Protein AF-A0A7W4AZQ6-F1 (afdb_monomer)

Foldseek 3Di:
DDDDPPFPPVVCPDPPDQQDKGQDDPVNCVVLVQDADPPQDSRQEIERNQAVVVLSVFDPVLNVQVNVVVSVCSVVVPPDAPDPPPPDPQWHKHDRCPPHNDDFWIFIWGQDPVRHIYRRHIDGRPVQFDDDPDLLSHAFFKWKKFFDADDQADDDDDDPVSVVNLLNRIDDTHTDRDWPFPAEFEDDEDDDPSRQGSVRVRVCCVVCVVDPGGMYMYRDHGDNDPPVVVVVVVVVVVPDDDPPDD

Solvent-accessible surface area (backbone atoms only — not comparable to full-atom values): 14607 Å² total; per-residue (Å²): 135,88,85,74,86,82,44,77,50,84,80,58,84,67,62,95,42,61,74,37,73,40,44,52,47,76,66,62,30,48,78,57,73,44,82,72,61,95,84,55,62,47,86,38,40,32,29,9,44,48,22,48,54,47,51,56,69,43,32,74,68,59,32,45,46,53,48,53,47,51,49,48,39,64,76,42,74,82,57,79,51,77,52,96,72,64,91,46,96,79,54,45,43,40,60,44,57,69,95,43,83,71,51,52,45,34,42,33,33,37,76,46,98,86,69,33,36,35,35,57,36,61,44,72,46,68,92,62,55,55,87,55,99,44,65,85,71,38,50,72,47,41,23,42,31,37,54,67,44,96,70,70,75,73,87,72,97,67,56,73,69,58,48,47,48,44,41,58,23,44,40,80,68,40,66,39,72,66,85,88,45,96,42,70,40,72,47,62,79,80,45,54,67,75,55,38,49,25,51,44,54,44,50,47,47,58,76,40,66,90,56,86,76,56,41,32,26,36,38,42,42,50,57,78,54,72,73,52,59,51,48,53,56,54,51,56,66,70,62,82,84,77,85,92,83,130

Radius of gyration: 21.93 Å; Cα contacts (8 Å, |Δi|>4): 374; chains: 1; bounding box: 48×43×68 Å

Structure (mmCIF, N/CA/C/O backbone):
data_AF-A0A7W4AZQ6-F1
#
_entry.id   AF-A0A7W4AZQ6-F1
#
loop_
_atom_site.group_PDB
_atom_site.id
_atom_site.type_symbol
_atom_site.label_atom_id
_atom_site.label_alt_id
_atom_site.label_comp_id
_atom_site.label_asym_id
_atom_site.label_entity_id
_atom_site.label_seq_id
_atom_site.pdbx_PDB_ins_code
_atom_site.Cartn_x
_atom_site.Cartn_y
_atom_site.Cartn_z
_atom_site.occupancy
_atom_site.B_iso_or_equiv
_atom_site.auth_seq_id
_atom_site.auth_comp_id
_atom_site.auth_asym_id
_atom_site.auth_atom_id
_atom_site.pdbx_PDB_model_num
ATOM 1 N N . MET A 1 1 ? 17.938 11.671 -33.208 1.00 29.59 1 MET A N 1
ATOM 2 C CA . MET A 1 1 ? 17.041 10.526 -33.465 1.00 29.59 1 MET A CA 1
ATOM 3 C C . MET A 1 1 ? 15.677 10.874 -32.910 1.00 29.59 1 MET A C 1
ATOM 5 O O . MET A 1 1 ? 15.566 11.142 -31.723 1.00 29.59 1 MET A O 1
ATOM 9 N N . THR A 1 2 ? 14.684 10.985 -33.783 1.00 26.45 2 THR A N 1
ATOM 10 C CA . THR A 1 2 ? 13.290 11.286 -33.452 1.00 26.45 2 THR A CA 1
ATOM 11 C C . THR A 1 2 ? 12.570 9.972 -33.173 1.00 26.45 2 THR A C 1
ATOM 13 O O . THR A 1 2 ? 12.366 9.157 -34.068 1.00 26.45 2 THR A O 1
ATOM 16 N N . TRP A 1 3 ? 12.241 9.746 -31.907 1.00 37.91 3 TRP A N 1
ATOM 17 C CA . TRP A 1 3 ? 11.594 8.531 -31.428 1.00 37.91 3 TRP A CA 1
ATOM 18 C C . TRP A 1 3 ? 10.088 8.604 -31.710 1.00 37.91 3 TRP A C 1
ATOM 20 O O . TRP A 1 3 ? 9.393 9.476 -31.188 1.00 37.91 3 TRP A O 1
ATOM 30 N N . LYS A 1 4 ? 9.580 7.708 -32.564 1.00 30.61 4 LYS A N 1
ATOM 31 C CA . LYS A 1 4 ? 8.142 7.517 -32.799 1.00 30.61 4 LYS A CA 1
ATOM 32 C C . LYS A 1 4 ? 7.650 6.400 -31.883 1.00 30.61 4 LYS A C 1
ATOM 34 O O . LYS A 1 4 ? 8.073 5.255 -32.033 1.00 30.61 4 LYS A O 1
ATOM 39 N N . ASN A 1 5 ? 6.757 6.737 -30.952 1.00 39.19 5 ASN A N 1
ATOM 40 C CA . ASN A 1 5 ? 6.038 5.748 -30.156 1.00 39.19 5 ASN A CA 1
ATOM 41 C C . ASN A 1 5 ? 5.156 4.930 -31.111 1.00 39.19 5 ASN A C 1
ATOM 43 O O . ASN A 1 5 ? 4.165 5.432 -31.635 1.00 39.19 5 ASN A O 1
ATOM 47 N N . SER A 1 6 ? 5.578 3.704 -31.406 1.00 37.19 6 SER A N 1
ATOM 48 C CA . SER A 1 6 ? 4.842 2.782 -32.280 1.00 37.19 6 SER A CA 1
ATOM 49 C C . SER A 1 6 ? 3.940 1.841 -31.467 1.00 37.19 6 SER A C 1
ATOM 51 O O . SER A 1 6 ? 3.381 0.902 -32.023 1.00 37.19 6 SER A O 1
ATOM 53 N N . GLY A 1 7 ? 3.832 2.058 -30.149 1.00 40.94 7 GLY A N 1
ATOM 54 C CA . GLY A 1 7 ? 3.405 1.041 -29.190 1.00 40.94 7 GLY A CA 1
ATOM 55 C C . GLY A 1 7 ? 2.049 1.245 -28.524 1.00 40.94 7 GLY A C 1
ATOM 56 O O . GLY A 1 7 ? 1.611 0.336 -27.830 1.00 40.94 7 GLY A O 1
ATOM 57 N N . ALA A 1 8 ? 1.336 2.349 -28.754 1.00 43.72 8 ALA A N 1
ATOM 58 C CA . ALA A 1 8 ? -0.068 2.449 -28.346 1.00 43.72 8 ALA A CA 1
ATOM 59 C C . ALA A 1 8 ? -0.964 1.761 -29.386 1.00 43.72 8 ALA A C 1
ATOM 61 O O . ALA A 1 8 ? -1.824 2.367 -30.028 1.00 43.72 8 ALA A O 1
ATOM 62 N N . ASN A 1 9 ? -0.705 0.479 -29.634 1.00 42.88 9 ASN A N 1
ATOM 63 C CA . ASN A 1 9 ? -1.583 -0.314 -30.468 1.00 42.88 9 ASN A CA 1
ATOM 64 C C . ASN A 1 9 ? -2.848 -0.548 -29.634 1.00 42.88 9 ASN A C 1
ATOM 66 O O . ASN A 1 9 ? -2.849 -1.384 -28.738 1.00 42.88 9 ASN A O 1
ATOM 70 N N . LYS A 1 10 ? -3.920 0.208 -29.896 1.00 42.97 10 LYS A N 1
ATOM 71 C CA . LYS A 1 10 ? -5.205 0.101 -29.171 1.00 42.97 10 LYS A CA 1
ATOM 72 C C . LYS A 1 10 ? -5.790 -1.325 -29.183 1.00 42.97 10 LYS A C 1
ATOM 74 O O . LYS A 1 10 ? -6.620 -1.661 -28.348 1.00 42.97 10 LYS A O 1
ATOM 79 N N . ASN A 1 11 ? -5.303 -2.178 -30.088 1.00 40.12 11 ASN A N 1
ATOM 80 C CA . ASN A 1 11 ? -5.646 -3.597 -30.199 1.00 40.12 11 ASN A CA 1
ATOM 81 C C . ASN A 1 11 ? -4.761 -4.542 -29.349 1.00 40.12 11 ASN A C 1
ATOM 83 O O . ASN A 1 11 ? -5.031 -5.738 -29.314 1.00 40.12 11 ASN A O 1
ATOM 87 N N . ALA A 1 12 ? -3.721 -4.050 -28.663 1.00 45.41 12 ALA A N 1
ATOM 88 C CA . ALA A 1 12 ? -2.824 -4.846 -27.809 1.00 45.41 12 ALA A CA 1
ATOM 89 C C . ALA A 1 12 ? -3.365 -5.095 -26.387 1.00 45.41 12 ALA A C 1
ATOM 91 O O . ALA A 1 12 ? -2.688 -5.710 -25.568 1.00 45.41 12 ALA A O 1
ATOM 92 N N . LEU A 1 13 ? -4.598 -4.668 -26.093 1.00 51.84 13 LEU A N 1
ATOM 93 C CA . LEU A 1 13 ? -5.261 -4.925 -24.808 1.00 51.84 13 LEU A CA 1
ATOM 94 C C . LEU A 1 13 ? -5.724 -6.385 -24.635 1.00 51.84 13 LEU A C 1
ATOM 96 O O . LEU A 1 13 ? -6.249 -6.735 -23.582 1.00 51.84 13 LEU A O 1
ATOM 100 N N . GLN A 1 14 ? -5.498 -7.251 -25.631 1.00 55.72 14 GLN A N 1
ATOM 101 C CA . GLN A 1 14 ? -5.536 -8.704 -25.462 1.00 55.72 14 GLN A CA 1
ATOM 102 C C . GLN A 1 14 ? -4.115 -9.273 -25.584 1.00 55.72 14 GLN A C 1
ATOM 104 O O . GLN A 1 14 ? -3.662 -9.589 -26.687 1.00 55.72 14 GLN A O 1
ATOM 109 N N . PRO A 1 15 ? -3.368 -9.369 -24.475 1.00 63.69 15 PRO A N 1
ATOM 110 C CA . PRO A 1 15 ? -2.011 -9.891 -24.494 1.00 63.69 15 PRO A CA 1
ATOM 111 C C . PRO A 1 15 ? -2.021 -11.378 -24.863 1.00 63.69 15 PRO A C 1
ATOM 113 O O . PRO A 1 15 ? -2.789 -12.170 -24.321 1.00 63.69 15 PRO A O 1
ATOM 116 N N . SER A 1 16 ? -1.108 -11.781 -25.746 1.00 67.81 16 SER A N 1
ATOM 117 C CA . SER A 1 16 ? -0.909 -13.198 -26.094 1.00 67.81 16 SER A CA 1
ATOM 118 C C . SER A 1 16 ? -0.351 -14.033 -24.928 1.00 67.81 16 SER A C 1
ATOM 120 O O . SER A 1 16 ? -0.498 -15.253 -24.908 1.00 67.81 16 SER A O 1
ATOM 122 N N . SER A 1 17 ? 0.300 -13.381 -23.953 1.00 83.44 17 SER A N 1
ATOM 123 C CA . SER A 1 17 ? 0.821 -13.989 -22.722 1.00 83.44 17 SER A CA 1
ATOM 124 C C . SER A 1 17 ? 1.064 -12.937 -21.623 1.00 83.44 17 SER A C 1
ATOM 126 O O . SER A 1 17 ? 1.270 -11.765 -21.960 1.00 83.44 17 SER A O 1
ATOM 128 N N . PRO A 1 18 ? 1.160 -13.334 -20.338 1.00 80.25 18 PRO A N 1
ATOM 129 C CA . PRO A 1 18 ? 1.483 -12.435 -19.218 1.00 80.25 18 PRO A CA 1
ATOM 130 C C . PRO A 1 18 ? 2.807 -11.667 -19.366 1.00 80.25 18 PRO A C 1
ATOM 132 O O . PRO A 1 18 ? 2.984 -10.608 -18.768 1.00 80.25 18 PRO A O 1
ATOM 135 N N . HIS A 1 19 ? 3.731 -12.178 -20.183 1.00 85.94 19 HIS A N 1
ATOM 136 C CA . HIS A 1 19 ? 5.047 -11.582 -20.421 1.00 85.94 19 HIS A CA 1
ATOM 137 C C . HIS A 1 19 ? 5.105 -10.725 -21.692 1.00 85.94 19 HIS A C 1
ATOM 139 O O . HIS A 1 19 ? 6.175 -10.236 -22.050 1.00 85.94 19 HIS A O 1
ATOM 145 N N . SER A 1 20 ? 3.975 -10.554 -22.388 1.00 87.88 20 SER A N 1
ATOM 146 C CA . SER A 1 20 ? 3.893 -9.672 -23.555 1.00 87.88 20 SER A CA 1
ATOM 147 C C . SER A 1 20 ? 4.191 -8.240 -23.121 1.00 87.88 20 SER A C 1
ATOM 149 O O . SER A 1 20 ? 3.602 -7.762 -22.151 1.00 87.88 20 SER A O 1
ATOM 151 N N . LEU A 1 21 ? 5.111 -7.582 -23.823 1.00 87.50 21 LEU A N 1
ATOM 152 C CA . LEU A 1 21 ? 5.478 -6.197 -23.553 1.00 87.50 21 LEU A CA 1
ATOM 153 C C . LEU A 1 21 ? 4.474 -5.248 -24.203 1.00 87.50 21 LEU A C 1
ATOM 155 O O . LEU A 1 21 ? 4.026 -5.472 -25.328 1.00 87.50 21 LEU A O 1
ATOM 159 N N . MET A 1 22 ? 4.153 -4.179 -23.490 1.00 86.38 22 MET A N 1
ATOM 160 C CA . MET A 1 22 ? 3.329 -3.080 -23.960 1.00 86.38 22 MET A CA 1
ATOM 161 C C . MET A 1 22 ? 3.978 -1.750 -23.584 1.00 86.38 22 MET A C 1
ATOM 163 O O . MET A 1 22 ? 4.425 -1.547 -22.452 1.00 86.38 22 MET A O 1
ATOM 167 N N . GLY A 1 23 ? 4.014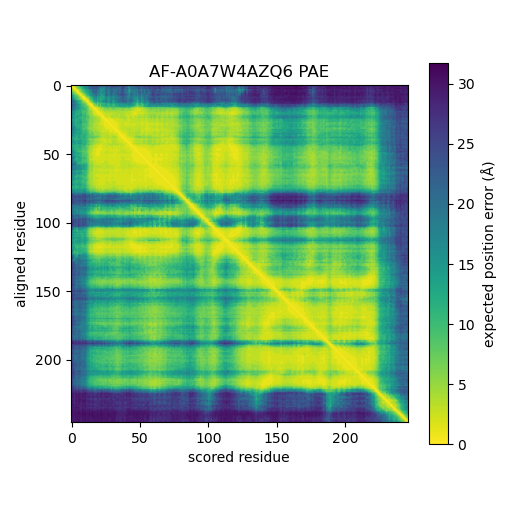 -0.830 -24.543 1.00 83.94 23 GLY A N 1
ATOM 168 C CA . GLY A 1 23 ? 4.278 0.572 -24.252 1.00 83.94 23 GLY A CA 1
ATOM 169 C C . GLY A 1 23 ? 3.049 1.208 -23.608 1.00 83.94 23 GLY A C 1
ATOM 170 O O . GLY A 1 23 ? 1.918 0.791 -23.859 1.00 83.94 23 GLY A O 1
ATOM 171 N N . LEU A 1 24 ? 3.271 2.238 -22.797 1.00 82.81 24 LEU A N 1
ATOM 172 C CA . LEU A 1 24 ? 2.200 3.108 -22.324 1.00 82.81 24 LEU A CA 1
ATOM 173 C C . LEU A 1 24 ? 2.297 4.459 -23.020 1.00 82.81 24 LEU A C 1
ATOM 175 O O . LEU A 1 24 ? 3.385 4.947 -23.324 1.00 82.81 24 LEU A O 1
ATOM 179 N N . ASP A 1 25 ? 1.149 5.079 -23.244 1.00 85.31 25 ASP A N 1
ATOM 180 C CA . ASP A 1 25 ? 1.054 6.514 -23.465 1.00 85.31 25 ASP A CA 1
ATOM 181 C C . ASP A 1 25 ? 0.194 7.146 -22.365 1.00 85.31 25 ASP A C 1
ATOM 183 O O . ASP A 1 25 ? -0.417 6.454 -21.547 1.00 85.31 25 ASP A O 1
ATOM 187 N N . HIS A 1 26 ? 0.182 8.476 -22.325 1.00 83.44 26 HIS A N 1
ATOM 188 C CA . HIS A 1 26 ? -0.540 9.228 -21.304 1.00 83.44 26 HIS A CA 1
ATOM 189 C C . HIS A 1 26 ? -2.045 8.913 -21.295 1.00 83.44 26 HIS A C 1
ATOM 191 O O . HIS A 1 26 ? -2.646 8.803 -20.230 1.00 83.44 26 HIS A O 1
ATOM 197 N N . GLN A 1 27 ? -2.661 8.748 -22.469 1.00 85.06 27 GLN A N 1
ATOM 198 C CA . GLN A 1 27 ? -4.094 8.479 -22.567 1.00 85.06 27 GLN A CA 1
ATOM 199 C C . GLN A 1 27 ? -4.431 7.076 -22.046 1.00 85.06 27 GLN A C 1
ATOM 201 O O . GLN A 1 27 ? -5.311 6.932 -21.204 1.00 85.06 27 GLN A O 1
ATOM 206 N N . THR A 1 28 ? -3.684 6.067 -22.486 1.00 84.12 28 THR A N 1
ATOM 207 C CA . THR A 1 28 ? -3.831 4.669 -22.067 1.00 84.12 28 THR A CA 1
ATOM 208 C C . THR A 1 28 ? -3.599 4.529 -20.564 1.00 84.12 28 THR A C 1
ATOM 210 O O . THR A 1 28 ? -4.340 3.830 -19.882 1.00 84.12 28 THR A O 1
ATOM 213 N N . ALA A 1 29 ? -2.600 5.225 -20.014 1.00 86.25 29 ALA A N 1
ATOM 214 C CA . ALA A 1 29 ? -2.355 5.237 -18.577 1.00 86.25 29 ALA A CA 1
ATOM 215 C C . ALA A 1 29 ? -3.567 5.776 -17.798 1.00 86.25 29 ALA A C 1
ATOM 217 O O . ALA A 1 29 ? -4.027 5.124 -16.860 1.00 86.25 29 ALA A O 1
ATOM 218 N N . LEU A 1 30 ? -4.133 6.910 -18.225 1.00 86.44 30 LEU A N 1
ATOM 219 C CA . LEU A 1 30 ? -5.313 7.501 -17.590 1.00 86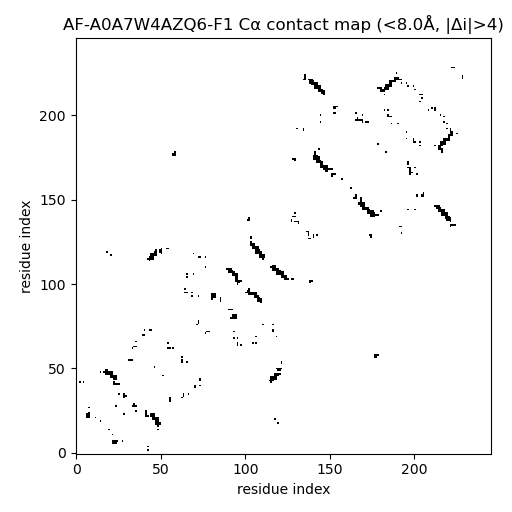.44 30 LEU A CA 1
ATOM 220 C C . LEU A 1 30 ? -6.564 6.622 -17.703 1.00 86.44 30 LEU A C 1
ATOM 222 O O . LEU A 1 30 ? -7.282 6.475 -16.715 1.00 86.44 30 LEU A O 1
ATOM 226 N N . GLU A 1 31 ? -6.814 6.020 -18.869 1.00 87.31 31 GLU A N 1
ATOM 227 C CA . GLU A 1 31 ? -7.934 5.086 -19.092 1.00 87.31 31 GLU A CA 1
ATOM 228 C C . GLU A 1 31 ? -7.886 3.891 -18.127 1.00 87.31 31 GLU A C 1
ATOM 230 O O . GLU A 1 31 ? -8.916 3.341 -17.744 1.00 87.31 31 GLU A O 1
ATOM 235 N N . HIS A 1 32 ? -6.684 3.540 -17.681 1.00 85.12 32 HIS A N 1
ATOM 236 C CA . HIS A 1 32 ? -6.414 2.463 -16.744 1.00 85.12 32 HIS A CA 1
ATOM 237 C C . HIS A 1 32 ? -6.178 2.926 -15.299 1.00 85.12 32 HIS A C 1
ATOM 239 O O . HIS A 1 32 ? -5.693 2.153 -14.473 1.00 85.12 32 HIS A O 1
ATOM 245 N N . GLY A 1 33 ? -6.517 4.178 -14.980 1.00 85.75 33 GLY A N 1
ATOM 246 C CA . GLY A 1 33 ? -6.411 4.718 -13.625 1.00 85.75 33 GLY A CA 1
ATOM 247 C C . GLY A 1 33 ? -4.973 4.901 -13.131 1.00 85.75 33 GLY A C 1
ATOM 248 O O . GLY A 1 33 ? -4.764 5.031 -11.927 1.00 85.75 33 GLY A O 1
ATOM 249 N N . LEU A 1 34 ? -3.982 4.914 -14.028 1.00 87.88 34 LEU A N 1
ATOM 250 C CA . LEU A 1 34 ? -2.586 5.168 -13.685 1.00 87.88 34 LEU A CA 1
ATOM 251 C C . LEU A 1 34 ? -2.290 6.668 -13.739 1.00 87.88 34 LEU A C 1
ATOM 253 O O . LEU A 1 34 ? -2.333 7.290 -14.804 1.00 87.88 34 LEU A O 1
ATOM 257 N N . ARG A 1 35 ? -1.930 7.257 -12.596 1.00 85.06 35 ARG A N 1
ATOM 258 C CA . ARG A 1 35 ? -1.517 8.669 -12.516 1.00 85.06 35 ARG A CA 1
ATOM 259 C C . ARG A 1 35 ? -0.003 8.794 -12.649 1.00 85.06 35 ARG A C 1
ATOM 261 O O . ARG A 1 35 ? 0.721 8.853 -11.657 1.00 85.06 35 ARG A O 1
ATOM 268 N N . LEU A 1 36 ? 0.474 8.818 -13.891 1.00 86.19 36 LEU A N 1
ATOM 269 C CA . LEU A 1 36 ? 1.896 8.981 -14.190 1.00 86.19 36 LEU A CA 1
ATOM 270 C C . LEU A 1 36 ? 2.331 10.460 -14.073 1.00 86.19 36 LEU A C 1
ATOM 272 O O . LEU A 1 36 ? 1.567 11.349 -14.454 1.00 86.19 36 LEU A O 1
ATOM 276 N N . PRO A 1 37 ? 3.553 10.741 -13.581 1.00 85.31 37 PRO A N 1
ATOM 277 C CA . PRO A 1 37 ? 4.149 12.073 -13.587 1.00 85.31 37 PRO A CA 1
ATOM 278 C C . PRO A 1 37 ? 4.170 12.702 -14.982 1.00 85.31 37 PRO A C 1
ATOM 280 O O . PRO A 1 37 ? 4.295 12.011 -15.995 1.00 85.31 37 PRO A O 1
ATOM 283 N N . VAL A 1 38 ? 4.100 14.033 -15.033 1.00 84.50 38 VAL A N 1
ATOM 284 C CA . VAL A 1 38 ? 4.115 14.799 -16.294 1.00 84.50 38 VAL A CA 1
ATOM 285 C C . VAL A 1 38 ? 5.388 14.530 -17.102 1.00 84.50 38 VAL A C 1
ATOM 287 O O . VAL A 1 38 ? 5.356 14.491 -18.329 1.00 84.50 38 VAL A O 1
ATOM 290 N N . ASP A 1 39 ? 6.503 14.312 -16.414 1.00 85.38 39 ASP A N 1
ATOM 291 C CA . ASP A 1 39 ? 7.822 14.038 -16.976 1.00 85.38 39 ASP A CA 1
ATOM 292 C C . ASP A 1 39 ? 8.134 12.534 -17.098 1.00 85.38 39 ASP A C 1
ATOM 294 O O . ASP A 1 39 ? 9.284 12.148 -17.324 1.00 85.38 39 ASP A O 1
ATOM 298 N N . PHE A 1 40 ? 7.124 11.665 -16.975 1.00 87.94 40 PHE A N 1
ATOM 299 C CA . PHE A 1 40 ? 7.307 10.229 -17.151 1.00 87.94 40 PHE A CA 1
ATOM 300 C C . PHE A 1 40 ? 7.793 9.906 -18.572 1.00 87.94 40 PHE A C 1
ATOM 302 O O . PHE A 1 40 ? 7.209 10.324 -19.575 1.00 87.94 40 PHE A O 1
ATOM 309 N N . ASN A 1 41 ? 8.870 9.125 -18.681 1.00 87.00 41 ASN A N 1
ATOM 310 C CA . ASN A 1 41 ? 9.482 8.815 -19.970 1.00 87.00 41 ASN A CA 1
ATOM 311 C C . ASN A 1 41 ? 8.823 7.599 -20.644 1.00 87.00 41 ASN A C 1
ATOM 313 O O . ASN A 1 41 ? 9.372 6.495 -20.655 1.00 87.00 41 ASN A O 1
ATOM 317 N N . TYR A 1 42 ? 7.665 7.832 -21.264 1.00 84.94 42 TYR A N 1
ATOM 318 C CA . TYR A 1 42 ? 6.879 6.828 -21.999 1.00 84.94 42 TYR A CA 1
ATOM 319 C C . TYR A 1 42 ? 7.643 6.103 -23.116 1.00 84.94 42 TYR A C 1
ATOM 321 O O . TYR A 1 42 ? 7.275 5.003 -23.507 1.00 84.94 42 TYR A O 1
ATOM 329 N N . GLN A 1 43 ? 8.700 6.710 -23.660 1.00 84.69 43 GLN A N 1
ATOM 330 C CA . GLN A 1 43 ? 9.480 6.114 -24.750 1.00 84.69 43 GLN A CA 1
ATOM 331 C C . GLN A 1 43 ? 10.539 5.130 -24.246 1.00 84.69 43 GLN A C 1
ATOM 333 O O . GLN A 1 43 ? 11.030 4.297 -25.009 1.00 84.69 43 GLN A O 1
ATOM 338 N N . LYS A 1 44 ? 10.913 5.247 -22.968 1.00 88.56 44 LYS A N 1
ATOM 339 C CA . LYS A 1 44 ? 12.000 4.479 -22.362 1.00 88.56 44 LYS A CA 1
ATOM 340 C C . LYS A 1 44 ? 11.510 3.287 -21.549 1.00 88.56 44 LYS A C 1
ATOM 342 O O . LYS A 1 44 ? 12.326 2.425 -21.242 1.00 88.56 44 LYS A O 1
ATOM 347 N N . VAL A 1 45 ? 10.224 3.234 -21.206 1.00 90.88 45 VAL A N 1
ATOM 348 C CA . VAL A 1 45 ? 9.657 2.197 -20.339 1.00 90.88 45 VAL A CA 1
ATOM 349 C C . VAL A 1 45 ? 8.585 1.406 -21.077 1.00 90.88 45 VAL A C 1
ATOM 351 O O . VAL A 1 45 ? 7.616 1.975 -21.573 1.00 90.88 45 VAL A O 1
ATOM 354 N N . GLU A 1 46 ? 8.740 0.087 -21.080 1.00 92.00 46 GLU A N 1
ATOM 355 C CA . GLU A 1 46 ? 7.713 -0.867 -21.496 1.00 92.00 46 GLU A CA 1
ATOM 356 C C . GLU A 1 46 ? 7.372 -1.788 -20.326 1.00 92.00 46 GLU A C 1
ATOM 358 O O . GLU A 1 46 ? 8.222 -2.103 -19.490 1.00 92.00 46 GLU A O 1
ATOM 363 N N . PHE A 1 47 ? 6.123 -2.231 -20.266 1.00 92.06 47 PHE A N 1
ATOM 364 C CA . PHE A 1 47 ? 5.613 -3.081 -19.200 1.00 92.06 47 PHE A CA 1
ATOM 365 C C . PHE A 1 47 ? 5.281 -4.456 -19.754 1.00 92.06 47 PHE A C 1
ATOM 367 O O . PHE A 1 47 ? 4.590 -4.567 -20.761 1.00 92.06 47 PHE A O 1
ATOM 374 N N . ALA A 1 48 ? 5.713 -5.515 -19.077 1.00 92.12 48 ALA A N 1
ATOM 375 C CA . ALA A 1 48 ? 5.059 -6.803 -19.236 1.00 92.12 48 ALA A CA 1
ATOM 376 C C . ALA A 1 48 ? 3.607 -6.684 -18.754 1.00 92.12 48 ALA A C 1
ATOM 378 O O . ALA A 1 48 ? 3.336 -6.012 -17.756 1.00 92.12 48 ALA A O 1
ATOM 379 N N . TYR A 1 49 ? 2.680 -7.364 -19.426 1.00 89.25 49 TYR A N 1
ATOM 380 C CA . TYR A 1 49 ? 1.261 -7.288 -19.083 1.00 89.25 49 TYR A CA 1
ATOM 381 C C . TYR A 1 49 ? 0.980 -7.607 -17.607 1.00 89.25 49 TYR A C 1
ATOM 383 O O . TYR A 1 49 ? 0.218 -6.897 -16.958 1.00 89.25 49 TYR A O 1
ATOM 391 N N . GLN A 1 50 ? 1.641 -8.617 -17.036 1.00 89.81 50 GLN A N 1
ATOM 392 C CA . GLN A 1 50 ? 1.498 -8.944 -15.613 1.00 89.81 50 GLN A CA 1
ATOM 393 C C . GLN A 1 50 ? 1.917 -7.794 -14.682 1.00 89.81 50 GLN A C 1
ATOM 395 O O . GLN A 1 50 ? 1.233 -7.516 -13.700 1.00 89.81 50 GLN A O 1
ATOM 400 N N . ALA A 1 51 ? 3.002 -7.087 -15.013 1.00 91.69 51 ALA A N 1
ATOM 401 C CA . ALA A 1 51 ? 3.478 -5.950 -14.235 1.00 91.69 51 ALA A CA 1
ATOM 402 C C . ALA A 1 51 ? 2.485 -4.788 -14.329 1.00 91.69 51 ALA A C 1
ATOM 404 O O . ALA A 1 51 ? 2.199 -4.127 -13.335 1.00 91.69 51 ALA A O 1
ATOM 405 N N . PHE A 1 52 ? 1.920 -4.570 -15.517 1.00 91.62 52 PHE A N 1
ATOM 406 C CA . PHE A 1 52 ? 0.882 -3.571 -15.735 1.00 91.62 52 PHE A CA 1
ATOM 407 C C . PHE A 1 52 ? -0.391 -3.869 -14.929 1.00 91.62 52 PHE A C 1
ATOM 409 O O . PHE A 1 52 ? -0.872 -2.993 -14.215 1.00 91.62 52 PHE A O 1
ATOM 416 N N . VAL A 1 53 ? -0.893 -5.108 -14.970 1.00 89.38 53 VAL A N 1
ATOM 417 C CA . VAL A 1 53 ? -2.062 -5.538 -14.180 1.00 89.38 53 VAL A CA 1
ATOM 418 C C . VAL A 1 53 ? -1.800 -5.401 -12.682 1.00 89.38 53 VAL A C 1
ATOM 420 O O . VAL A 1 53 ? -2.657 -4.909 -11.948 1.00 89.38 53 VAL A O 1
ATOM 423 N N . MET A 1 54 ? -0.608 -5.781 -12.217 1.00 88.81 54 MET A N 1
ATOM 424 C CA . MET A 1 54 ? -0.234 -5.591 -10.820 1.00 88.81 54 MET A CA 1
ATOM 425 C C . MET A 1 54 ? -0.265 -4.110 -10.438 1.00 88.81 54 MET A C 1
ATOM 427 O O . MET A 1 54 ? -0.898 -3.764 -9.446 1.00 88.81 54 MET A O 1
ATOM 431 N N . LEU A 1 55 ? 0.337 -3.228 -11.245 1.00 90.00 55 LEU A N 1
ATOM 432 C CA . LEU A 1 55 ? 0.343 -1.783 -11.000 1.00 90.00 55 LEU A CA 1
ATOM 433 C C . LEU A 1 55 ? -1.073 -1.186 -10.932 1.00 90.00 55 LEU A C 1
ATOM 435 O O . LEU A 1 55 ? -1.333 -0.326 -10.094 1.00 90.00 55 LEU A O 1
ATOM 439 N N . GLN A 1 56 ? -1.991 -1.658 -11.779 1.00 88.69 56 GLN A N 1
ATOM 440 C CA . GLN A 1 56 ? -3.403 -1.254 -11.755 1.00 88.69 56 GLN A CA 1
ATOM 441 C C . GLN A 1 56 ? -4.146 -1.722 -10.505 1.00 88.69 56 GLN A C 1
ATOM 443 O O . GLN A 1 56 ? -5.088 -1.067 -10.073 1.00 88.69 56 GLN A O 1
ATOM 448 N N . SER A 1 57 ? -3.756 -2.867 -9.943 1.00 85.69 57 SER A N 1
ATOM 449 C CA . SER A 1 57 ? -4.424 -3.436 -8.770 1.00 85.69 57 SER A CA 1
ATOM 450 C C . SER A 1 57 ? -4.099 -2.703 -7.462 1.00 85.69 57 SER A C 1
ATOM 452 O O . SER A 1 57 ? -4.801 -2.885 -6.463 1.00 85.69 57 SER A O 1
ATOM 454 N N . LEU A 1 58 ? -3.046 -1.879 -7.468 1.00 83.94 58 LEU A N 1
ATOM 455 C CA . LEU A 1 58 ? -2.588 -1.115 -6.311 1.00 83.94 58 LEU A CA 1
ATOM 456 C C . LEU A 1 58 ? -3.536 0.047 -5.993 1.00 83.94 58 LEU A C 1
ATOM 458 O O . LEU A 1 58 ? -4.153 0.628 -6.883 1.00 83.94 58 LEU A O 1
ATOM 462 N N . ASN A 1 59 ? -3.604 0.436 -4.718 1.00 79.81 59 ASN A N 1
ATOM 463 C CA . ASN A 1 59 ? -4.239 1.700 -4.340 1.00 79.81 59 ASN A CA 1
ATOM 464 C C . ASN A 1 59 ? -3.431 2.909 -4.853 1.00 79.81 59 ASN A C 1
ATOM 466 O O . ASN A 1 59 ? -2.245 2.790 -5.157 1.00 79.81 59 ASN A O 1
ATOM 470 N N . ASP A 1 60 ? -4.064 4.086 -4.889 1.00 81.75 60 ASP A N 1
ATOM 471 C CA . ASP A 1 60 ? -3.469 5.333 -5.392 1.00 81.75 60 ASP A CA 1
ATOM 472 C C . ASP A 1 60 ? -2.099 5.655 -4.777 1.00 81.75 60 ASP A C 1
ATOM 474 O O . ASP A 1 60 ? -1.186 6.076 -5.489 1.00 81.75 60 ASP A O 1
ATOM 478 N N . TYR A 1 61 ? -1.943 5.475 -3.461 1.00 78.88 61 TYR A N 1
ATOM 479 C CA . TYR A 1 61 ? -0.674 5.750 -2.788 1.00 78.88 61 TYR A CA 1
ATOM 480 C C . TYR A 1 61 ? 0.398 4.772 -3.258 1.00 78.88 61 TYR A C 1
ATOM 482 O O . TYR A 1 61 ? 1.485 5.191 -3.668 1.00 78.88 61 TYR A O 1
ATOM 490 N N . ASP A 1 62 ? 0.077 3.479 -3.247 1.00 80.94 62 ASP A N 1
ATOM 491 C CA . ASP A 1 62 ? 1.051 2.454 -3.565 1.00 80.94 62 ASP A CA 1
ATOM 492 C C . ASP A 1 62 ? 1.494 2.527 -5.026 1.00 80.94 62 ASP A C 1
ATOM 494 O O . ASP A 1 62 ? 2.686 2.429 -5.339 1.00 80.94 62 ASP A O 1
ATOM 498 N N . GLN A 1 63 ? 0.526 2.770 -5.908 1.00 87.06 63 GLN A N 1
ATOM 499 C CA . GLN A 1 63 ? 0.734 3.002 -7.326 1.00 87.06 63 GLN A CA 1
ATOM 500 C C . GLN A 1 63 ? 1.703 4.169 -7.551 1.00 87.06 63 GLN A C 1
ATOM 502 O O . GLN A 1 63 ? 2.665 4.032 -8.307 1.00 87.06 63 GLN A O 1
ATOM 507 N N . GLN A 1 64 ? 1.513 5.297 -6.857 1.00 85.38 64 GLN A N 1
ATOM 508 C CA . GLN A 1 64 ? 2.403 6.455 -6.969 1.00 85.38 64 GLN A CA 1
ATOM 509 C C . GLN A 1 64 ? 3.835 6.149 -6.524 1.00 85.38 64 GLN A C 1
ATOM 511 O O . GLN A 1 64 ? 4.775 6.600 -7.180 1.00 85.38 64 GLN A O 1
ATOM 516 N N . GLN A 1 65 ? 4.031 5.399 -5.435 1.00 83.19 65 GLN A N 1
ATOM 517 C CA . GLN A 1 65 ? 5.384 5.042 -4.989 1.00 83.19 65 GLN A CA 1
ATOM 518 C C . GLN A 1 65 ? 6.076 4.120 -5.996 1.00 83.19 65 GLN A C 1
ATOM 520 O O . GLN A 1 65 ? 7.216 4.372 -6.385 1.00 83.19 65 GLN A O 1
ATOM 525 N N . VAL A 1 66 ? 5.371 3.101 -6.494 1.00 87.56 66 VAL A N 1
ATOM 526 C CA . VAL A 1 66 ? 5.918 2.192 -7.510 1.00 87.56 66 VAL A CA 1
ATOM 527 C C . VAL A 1 66 ? 6.244 2.941 -8.810 1.00 87.56 66 VAL A C 1
ATOM 529 O O . VAL A 1 66 ? 7.299 2.712 -9.399 1.00 87.56 66 VAL A O 1
ATOM 532 N N . ILE A 1 67 ? 5.407 3.893 -9.234 1.00 90.25 67 ILE A N 1
ATOM 533 C CA . ILE A 1 67 ? 5.668 4.732 -10.415 1.00 90.25 67 ILE A CA 1
ATOM 534 C C . ILE A 1 67 ? 6.916 5.603 -10.233 1.00 90.25 67 ILE A C 1
ATOM 536 O O . ILE A 1 67 ? 7.723 5.689 -11.160 1.00 90.25 67 ILE A O 1
ATOM 540 N N . LYS A 1 68 ? 7.108 6.228 -9.064 1.00 86.81 68 LYS A N 1
ATOM 541 C CA . LYS A 1 68 ? 8.317 7.025 -8.776 1.00 86.81 68 LYS A CA 1
ATOM 542 C C . LYS A 1 68 ? 9.586 6.185 -8.904 1.00 86.81 68 LYS A C 1
ATOM 544 O O . LYS A 1 68 ? 10.577 6.640 -9.471 1.00 86.81 68 LYS A O 1
ATOM 549 N N . GLU A 1 69 ? 9.544 4.942 -8.440 1.00 87.50 69 GLU A N 1
ATOM 550 C CA . GLU A 1 69 ? 10.664 4.012 -8.584 1.00 87.50 69 GLU A CA 1
ATOM 551 C C . GLU A 1 69 ? 10.890 3.597 -10.038 1.00 87.50 69 GLU A C 1
ATOM 553 O O . GLU A 1 69 ? 12.028 3.581 -10.501 1.00 87.50 69 GLU A O 1
ATOM 558 N N . ILE A 1 70 ? 9.829 3.319 -10.800 1.00 90.50 70 ILE A N 1
ATOM 559 C CA . ILE A 1 70 ? 9.941 3.043 -12.241 1.00 90.50 70 ILE A CA 1
ATOM 560 C C . ILE A 1 70 ? 10.553 4.244 -12.971 1.00 90.50 70 ILE A C 1
ATOM 562 O O . ILE A 1 70 ? 11.422 4.070 -13.826 1.00 90.50 70 ILE A O 1
ATOM 566 N N . GLN A 1 71 ? 10.156 5.467 -12.613 1.00 89.75 71 GLN A N 1
ATOM 567 C CA . GLN A 1 71 ? 10.744 6.686 -13.160 1.00 89.75 71 GLN A CA 1
ATOM 568 C C . GLN A 1 71 ? 12.236 6.776 -12.819 1.00 89.75 71 GLN A C 1
ATOM 570 O O . GLN A 1 71 ? 13.048 7.002 -13.719 1.00 89.75 71 GLN A O 1
ATOM 575 N N . PHE A 1 72 ? 12.618 6.512 -11.568 1.00 87.31 72 PHE A N 1
ATOM 576 C CA . PHE A 1 72 ? 14.021 6.447 -11.159 1.00 87.31 72 PHE A CA 1
ATOM 577 C C . PHE A 1 72 ? 14.808 5.401 -11.963 1.00 87.31 72 PHE A C 1
ATOM 579 O O . PHE A 1 72 ? 15.869 5.717 -12.500 1.00 87.31 72 PHE A O 1
ATOM 586 N N . ILE A 1 73 ? 14.275 4.183 -12.118 1.00 87.94 73 ILE A N 1
ATOM 587 C CA . ILE A 1 73 ? 14.884 3.117 -12.931 1.00 87.94 73 ILE A CA 1
ATOM 588 C C . ILE A 1 73 ? 15.030 3.579 -14.385 1.00 87.94 73 ILE A C 1
ATOM 590 O O . ILE A 1 73 ? 16.066 3.352 -15.003 1.00 87.94 73 ILE A O 1
ATOM 594 N N . SER A 1 74 ? 14.030 4.267 -14.940 1.00 88.81 74 SER A N 1
ATOM 595 C 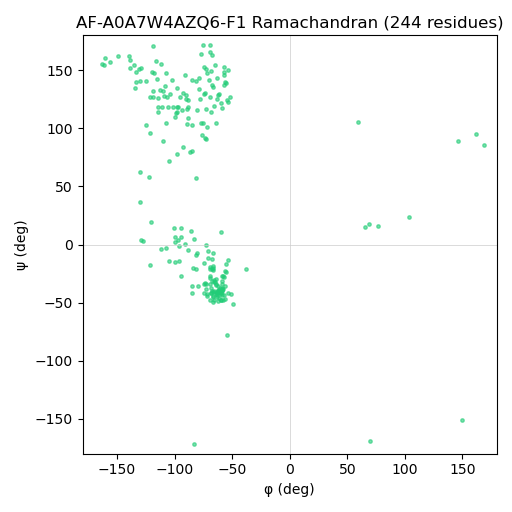CA . SER A 1 74 ? 14.096 4.775 -16.312 1.00 88.81 74 SER A CA 1
ATOM 596 C C . SER A 1 74 ? 15.232 5.790 -16.499 1.00 88.81 74 SER A C 1
ATOM 598 O O . SER A 1 74 ? 15.891 5.801 -17.540 1.00 88.81 74 SER A O 1
ATOM 600 N N . LEU A 1 75 ? 15.517 6.622 -15.495 1.00 87.81 75 LEU A N 1
ATOM 601 C CA . LEU A 1 75 ? 16.600 7.606 -15.535 1.00 87.81 75 LEU A CA 1
ATOM 602 C C . LEU A 1 75 ? 17.966 6.965 -15.249 1.00 87.81 75 LEU A C 1
ATOM 604 O O . LEU A 1 75 ? 18.956 7.317 -15.893 1.00 87.81 75 LEU A O 1
ATOM 608 N N . HIS A 1 76 ? 18.003 5.977 -14.353 1.00 86.50 76 HIS A N 1
ATOM 609 C CA . HIS A 1 76 ? 19.218 5.337 -13.850 1.00 86.50 76 HIS A CA 1
ATOM 610 C C . HIS A 1 76 ? 19.148 3.797 -13.931 1.00 86.50 76 HIS A C 1
ATOM 612 O O . HIS A 1 76 ? 19.249 3.118 -12.907 1.00 86.50 76 HIS A O 1
ATOM 618 N N . PRO A 1 77 ? 19.031 3.207 -15.135 1.00 82.12 77 PRO A N 1
ATOM 619 C CA . PRO A 1 77 ? 18.748 1.775 -15.294 1.00 82.12 77 PRO A CA 1
ATOM 620 C C . PRO A 1 77 ? 19.892 0.866 -14.830 1.00 82.12 77 PRO A C 1
ATOM 622 O O . PRO A 1 77 ? 19.677 -0.301 -14.534 1.00 82.12 77 PRO A O 1
ATOM 625 N N . THR A 1 78 ? 21.115 1.392 -14.749 1.00 77.50 78 THR A N 1
ATOM 626 C CA . THR A 1 78 ? 22.301 0.669 -14.269 1.00 77.50 78 THR A CA 1
ATOM 627 C C . THR A 1 78 ? 22.648 0.991 -12.815 1.00 77.50 78 THR A C 1
ATOM 629 O O . THR A 1 78 ? 23.710 0.576 -12.346 1.00 77.50 78 THR A O 1
ATOM 632 N N . ALA A 1 79 ? 21.813 1.760 -12.102 1.00 71.88 79 ALA A N 1
ATOM 633 C CA . ALA A 1 79 ? 22.020 1.999 -10.679 1.00 71.88 79 ALA A CA 1
ATOM 634 C C . ALA A 1 79 ? 22.087 0.655 -9.942 1.00 71.88 79 ALA A C 1
ATOM 636 O O . ALA A 1 79 ? 21.348 -0.280 -10.263 1.00 71.88 79 ALA A O 1
ATOM 637 N N . ALA A 1 80 ? 23.004 0.546 -8.978 1.00 57.44 80 ALA A N 1
ATOM 638 C CA . ALA A 1 80 ? 23.220 -0.697 -8.253 1.00 57.44 80 ALA A CA 1
ATOM 639 C C . ALA A 1 80 ? 21.891 -1.206 -7.671 1.00 57.44 80 ALA A C 1
ATOM 641 O O . ALA A 1 80 ? 21.221 -0.500 -6.917 1.00 57.44 80 ALA A O 1
ATOM 642 N N . SER A 1 81 ? 21.513 -2.435 -8.037 1.00 56.50 81 SER A N 1
ATOM 643 C CA . SER A 1 81 ? 20.376 -3.128 -7.435 1.00 56.50 81 SER A CA 1
ATOM 644 C C . SER A 1 81 ? 20.570 -3.148 -5.919 1.00 56.50 81 SER A C 1
ATOM 646 O O . SER A 1 81 ? 21.594 -3.618 -5.420 1.00 56.50 81 SER A O 1
ATOM 648 N N . SER A 1 82 ? 19.588 -2.640 -5.175 1.00 50.72 82 SER A N 1
ATOM 649 C CA . SER A 1 82 ? 19.611 -2.630 -3.709 1.00 50.72 82 SER A CA 1
ATOM 650 C C . SER A 1 82 ? 19.533 -4.038 -3.103 1.00 50.72 82 SER A C 1
ATOM 652 O O . SER A 1 82 ? 19.721 -4.208 -1.898 1.00 50.72 82 SER A O 1
ATOM 654 N N . VAL A 1 83 ? 19.312 -5.069 -3.926 1.00 52.12 83 VAL A N 1
ATOM 655 C CA . VAL A 1 83 ? 19.192 -6.454 -3.487 1.00 52.12 83 VAL A CA 1
ATOM 656 C C . VAL A 1 83 ? 20.443 -7.231 -3.901 1.00 52.12 83 VAL A C 1
ATOM 658 O O . VAL A 1 83 ? 20.589 -7.659 -5.042 1.00 52.12 83 VAL A O 1
ATOM 661 N N . LYS A 1 84 ? 21.330 -7.512 -2.938 1.00 49.28 84 LYS A N 1
ATOM 662 C CA . LYS A 1 84 ? 22.504 -8.403 -3.092 1.00 49.28 84 LYS A CA 1
ATOM 663 C C . LYS A 1 84 ? 22.158 -9.864 -3.481 1.00 49.28 84 LYS A C 1
ATOM 665 O O . LYS A 1 84 ? 23.023 -10.730 -3.391 1.00 49.28 84 LYS A O 1
ATOM 670 N N . GLN A 1 85 ? 20.913 -10.178 -3.853 1.00 46.75 85 GLN A N 1
ATOM 671 C CA . GLN A 1 85 ? 20.406 -11.552 -3.990 1.00 46.75 85 GLN A CA 1
ATOM 672 C C . GLN A 1 85 ? 20.244 -12.045 -5.434 1.00 46.75 85 GLN A C 1
ATOM 674 O O . GLN A 1 85 ? 20.130 -13.256 -5.625 1.00 46.75 85 GLN A O 1
ATOM 679 N N . SER A 1 86 ? 20.275 -11.187 -6.462 1.00 49.84 86 SER A N 1
ATOM 680 C CA . SER A 1 86 ? 20.239 -11.701 -7.838 1.00 49.84 86 SER A CA 1
ATOM 681 C C . SER A 1 86 ? 21.610 -12.259 -8.225 1.00 49.84 86 SER A C 1
ATOM 683 O O . SER A 1 86 ? 22.545 -11.519 -8.517 1.00 49.84 86 SER A O 1
ATOM 685 N N . ARG A 1 87 ? 21.734 -13.591 -8.250 1.00 56.38 87 ARG A N 1
ATOM 686 C CA . ARG A 1 87 ? 22.892 -14.298 -8.834 1.00 56.38 87 ARG A CA 1
ATOM 687 C C . ARG A 1 87 ? 22.932 -14.213 -10.366 1.00 56.38 87 ARG A C 1
ATOM 689 O O . ARG A 1 87 ? 23.883 -14.697 -10.971 1.00 56.38 87 ARG A O 1
ATOM 696 N N . ASN A 1 88 ? 21.902 -13.639 -10.992 1.00 64.06 88 ASN A N 1
ATOM 697 C CA . ASN A 1 88 ? 21.818 -13.473 -12.436 1.00 64.06 88 ASN A CA 1
ATOM 698 C C . ASN A 1 88 ? 22.225 -12.036 -12.819 1.00 64.06 88 ASN A C 1
ATOM 700 O O . ASN A 1 88 ? 21.476 -11.108 -12.506 1.00 64.06 88 ASN A O 1
ATOM 704 N N . PRO A 1 89 ? 23.353 -11.840 -13.529 1.00 62.34 89 PRO A N 1
ATOM 705 C CA . PRO A 1 89 ? 23.834 -10.510 -13.910 1.00 62.34 89 PRO A CA 1
ATOM 706 C C . PRO A 1 89 ? 22.929 -9.790 -14.924 1.00 62.34 89 PRO A C 1
ATOM 708 O O . PRO A 1 89 ? 23.087 -8.593 -15.124 1.00 62.34 89 PRO A O 1
ATOM 711 N N . PHE A 1 90 ? 21.979 -10.496 -15.549 1.00 65.69 90 PHE A N 1
ATOM 712 C CA . PHE A 1 90 ? 21.026 -9.946 -16.522 1.00 65.69 90 PHE A CA 1
ATOM 713 C C . PHE A 1 90 ? 19.645 -9.644 -15.928 1.00 65.69 90 PHE A C 1
ATOM 715 O O . PHE A 1 90 ? 18.726 -9.269 -16.658 1.00 65.69 90 PHE A O 1
ATOM 722 N N . ARG A 1 91 ? 19.464 -9.868 -14.622 1.00 68.62 91 ARG A N 1
ATOM 723 C CA . ARG A 1 91 ? 18.216 -9.583 -13.912 1.00 68.62 91 ARG A CA 1
ATOM 724 C C . ARG A 1 91 ? 18.463 -8.475 -12.906 1.00 68.62 91 ARG A C 1
ATOM 726 O O . ARG A 1 91 ? 19.240 -8.660 -11.967 1.00 68.62 91 ARG A O 1
ATOM 733 N N . HIS A 1 92 ? 17.770 -7.359 -13.089 1.00 77.38 92 HIS A N 1
ATOM 734 C CA . HIS A 1 92 ? 17.862 -6.223 -12.193 1.00 77.38 92 HIS A CA 1
ATOM 735 C C . HIS A 1 92 ? 16.620 -6.170 -11.315 1.00 77.38 92 HIS A C 1
ATOM 737 O O . HIS A 1 92 ? 15.496 -6.219 -11.802 1.00 77.38 92 HIS A O 1
ATOM 743 N N . MET A 1 93 ? 16.831 -6.059 -10.007 1.00 79.00 93 MET A N 1
ATOM 744 C CA . MET A 1 93 ? 15.744 -5.902 -9.047 1.00 79.00 93 MET A CA 1
ATOM 745 C C . MET A 1 93 ? 15.952 -4.612 -8.271 1.00 79.00 93 MET A C 1
ATOM 747 O O . MET A 1 93 ? 17.021 -4.384 -7.703 1.00 79.00 93 MET A O 1
ATOM 751 N N . ARG A 1 94 ? 14.942 -3.754 -8.228 1.00 78.38 94 ARG A N 1
ATOM 752 C CA . ARG A 1 94 ? 14.963 -2.543 -7.409 1.00 78.38 94 ARG A CA 1
ATOM 753 C C . ARG A 1 94 ? 13.960 -2.720 -6.282 1.00 78.38 94 ARG A C 1
ATOM 755 O O . ARG A 1 94 ? 12.772 -2.886 -6.536 1.00 78.38 94 ARG A O 1
ATOM 762 N N . ARG A 1 95 ? 14.442 -2.687 -5.040 1.00 75.00 95 ARG A N 1
ATOM 763 C CA . ARG A 1 95 ? 13.565 -2.486 -3.886 1.00 75.00 95 ARG A CA 1
ATOM 764 C C . ARG A 1 95 ? 13.239 -1.007 -3.792 1.00 75.00 95 ARG A C 1
ATOM 766 O O . ARG A 1 95 ? 14.172 -0.200 -3.877 1.00 75.00 95 ARG A O 1
ATOM 773 N N . SER A 1 96 ? 11.969 -0.689 -3.599 1.00 67.69 96 SER A N 1
ATOM 774 C CA . SER A 1 96 ? 11.568 0.681 -3.319 1.00 67.69 96 SER A CA 1
ATOM 775 C C . SER A 1 96 ? 12.079 1.140 -1.953 1.00 67.69 96 SER A C 1
ATOM 777 O O . SER A 1 96 ? 12.061 0.372 -0.987 1.00 67.69 96 SER A O 1
ATOM 779 N N . ASP A 1 97 ? 12.587 2.366 -1.890 1.00 61.59 97 ASP A N 1
ATOM 780 C CA . ASP A 1 97 ? 13.239 2.924 -0.703 1.00 61.59 97 ASP A CA 1
ATOM 781 C C . ASP A 1 97 ? 12.678 4.279 -0.245 1.00 61.59 97 ASP A C 1
ATOM 783 O O . ASP A 1 97 ? 13.169 4.825 0.748 1.00 61.59 97 ASP A O 1
ATOM 787 N N . ILE A 1 98 ? 11.632 4.793 -0.904 1.00 54.88 98 ILE A N 1
ATOM 788 C CA . ILE A 1 98 ? 11.012 6.093 -0.609 1.00 54.88 98 ILE A CA 1
ATOM 789 C C . ILE A 1 98 ? 9.502 5.942 -0.337 1.00 54.88 98 ILE A C 1
ATOM 791 O O . ILE A 1 98 ? 8.830 5.195 -1.043 1.00 54.88 98 ILE A O 1
ATOM 795 N N . PRO A 1 99 ? 8.929 6.679 0.640 1.00 48.28 99 PRO A N 1
ATOM 796 C CA . PRO A 1 99 ? 9.608 7.468 1.679 1.00 48.28 99 PRO A CA 1
ATOM 797 C C . PRO A 1 99 ? 10.099 6.606 2.853 1.00 48.28 99 PRO A C 1
ATOM 799 O O . PRO A 1 99 ? 10.824 7.090 3.717 1.00 48.28 99 PRO A O 1
ATOM 802 N N . PHE A 1 100 ? 9.738 5.323 2.884 1.00 56.41 100 PHE A N 1
ATOM 803 C CA . PHE A 1 100 ? 10.081 4.416 3.970 1.00 56.41 100 PHE A CA 1
ATOM 804 C C . PHE A 1 100 ? 11.109 3.391 3.492 1.00 56.41 100 PHE A C 1
ATOM 806 O O . PHE A 1 100 ? 10.910 2.723 2.479 1.00 56.41 100 PHE A O 1
ATOM 813 N N . ARG A 1 101 ? 12.182 3.192 4.273 1.00 51.16 101 ARG A N 1
ATOM 814 C CA . ARG A 1 101 ? 13.274 2.226 4.002 1.00 51.16 101 ARG A CA 1
ATOM 815 C C . ARG A 1 101 ? 12.812 0.786 3.754 1.00 51.16 101 ARG A C 1
ATOM 817 O O . ARG A 1 101 ? 13.607 -0.054 3.337 1.00 51.16 101 ARG A O 1
ATOM 824 N N . ASN A 1 102 ? 11.559 0.493 4.069 1.00 54.41 102 ASN A N 1
ATOM 825 C CA . ASN A 1 102 ? 11.010 -0.841 4.129 1.00 54.41 102 ASN A CA 1
ATOM 826 C C . ASN A 1 102 ? 9.691 -0.977 3.351 1.00 54.41 102 ASN A C 1
ATOM 828 O O . ASN A 1 102 ? 8.789 -1.678 3.803 1.00 54.41 102 ASN A O 1
ATOM 832 N N . TYR A 1 103 ? 9.565 -0.299 2.213 1.00 65.56 103 TYR A N 1
ATOM 833 C CA . TYR A 1 103 ? 8.410 -0.453 1.334 1.00 65.56 103 TYR A CA 1
ATOM 834 C C . TYR A 1 103 ? 8.384 -1.850 0.670 1.00 65.56 103 TYR A C 1
ATOM 836 O O . TYR A 1 103 ? 9.435 -2.475 0.470 1.00 65.56 103 TYR A O 1
ATOM 844 N N . HIS A 1 104 ? 7.180 -2.364 0.383 1.00 73.44 104 HIS A N 1
ATOM 845 C CA . HIS A 1 104 ? 6.926 -3.806 0.169 1.00 73.44 104 HIS A CA 1
ATOM 846 C C . HIS A 1 104 ? 7.041 -4.285 -1.266 1.00 73.44 104 HIS A C 1
ATOM 848 O O . HIS A 1 104 ? 6.806 -5.460 -1.519 1.00 73.44 104 HIS A O 1
ATOM 854 N N . TYR A 1 105 ? 7.364 -3.410 -2.214 1.00 81.38 105 TYR A N 1
ATOM 855 C CA . TYR A 1 105 ? 7.381 -3.786 -3.622 1.00 81.38 105 TYR A CA 1
ATOM 856 C C . TYR A 1 105 ? 8.805 -3.868 -4.174 1.00 81.38 105 TYR A C 1
ATOM 858 O O . TYR A 1 105 ? 9.654 -3.000 -3.939 1.00 81.38 105 TYR A O 1
ATOM 866 N N . PHE A 1 106 ? 9.045 -4.926 -4.943 1.00 83.88 106 PHE A N 1
ATOM 867 C CA . PHE A 1 106 ? 10.236 -5.113 -5.754 1.00 83.88 106 PHE A CA 1
ATOM 868 C C . PHE A 1 106 ? 9.870 -4.987 -7.224 1.00 83.88 106 PHE A C 1
ATOM 870 O O . PHE A 1 106 ? 8.984 -5.680 -7.714 1.00 83.88 106 PHE A O 1
ATOM 877 N N . ILE A 1 107 ? 10.596 -4.141 -7.940 1.00 88.56 107 ILE A N 1
ATOM 878 C CA . ILE A 1 107 ? 10.440 -3.989 -9.382 1.00 88.56 107 ILE A CA 1
ATOM 879 C C . ILE A 1 107 ? 11.517 -4.834 -10.049 1.00 88.56 107 ILE A C 1
ATOM 881 O O . ILE A 1 107 ? 12.712 -4.563 -9.895 1.00 88.56 107 ILE A O 1
ATOM 885 N N . ASP A 1 108 ? 11.088 -5.874 -10.757 1.00 88.94 108 ASP A N 1
ATOM 886 C CA . ASP A 1 108 ? 11.950 -6.699 -11.596 1.00 88.94 108 ASP A CA 1
ATOM 887 C C . ASP A 1 108 ? 11.973 -6.112 -13.003 1.00 88.94 108 ASP A C 1
ATOM 889 O O . ASP A 1 108 ? 10.921 -5.832 -13.588 1.00 88.94 108 ASP A O 1
ATOM 893 N N . TYR A 1 109 ? 13.168 -5.893 -13.541 1.00 90.62 109 TYR A N 1
ATOM 894 C CA . TYR A 1 109 ? 13.325 -5.269 -14.844 1.00 90.62 109 TYR A CA 1
ATOM 895 C C . TYR A 1 109 ? 14.562 -5.752 -15.597 1.00 90.62 109 TYR A C 1
ATOM 897 O O . TYR A 1 109 ? 15.517 -6.317 -15.050 1.00 90.62 109 TYR A O 1
ATOM 905 N N . LYS A 1 110 ? 14.537 -5.501 -16.906 1.00 89.50 110 LYS A N 1
ATOM 906 C CA . LYS A 1 110 ? 15.638 -5.761 -17.833 1.00 89.50 110 LYS A CA 1
ATOM 907 C C . LYS A 1 110 ? 15.927 -4.524 -18.666 1.00 89.50 110 LYS A C 1
ATOM 909 O O . LYS A 1 110 ? 15.029 -3.737 -18.952 1.00 89.50 110 LYS A O 1
ATOM 914 N N . ILE A 1 111 ? 17.178 -4.394 -19.086 1.00 88.50 111 ILE A N 1
ATOM 915 C CA . ILE A 1 111 ? 17.608 -3.366 -20.031 1.00 88.50 111 ILE A CA 1
ATOM 916 C C . ILE A 1 111 ? 17.733 -4.038 -21.398 1.00 88.50 111 ILE A C 1
ATOM 918 O O . ILE A 1 111 ? 18.508 -4.981 -21.562 1.00 88.50 111 ILE A O 1
ATOM 922 N N . ALA A 1 112 ? 16.945 -3.590 -22.368 1.00 85.25 112 ALA A N 1
ATOM 923 C CA . ALA A 1 112 ? 17.008 -4.082 -23.736 1.00 85.25 112 ALA A CA 1
ATOM 924 C C . ALA A 1 112 ? 18.207 -3.490 -24.494 1.00 85.25 112 ALA A C 1
ATOM 926 O O . ALA A 1 112 ? 18.784 -2.475 -24.102 1.00 85.25 112 ALA A O 1
ATOM 927 N N . ALA A 1 113 ? 18.570 -4.104 -25.625 1.00 81.56 113 ALA A N 1
ATOM 928 C CA . ALA A 1 113 ? 19.717 -3.678 -26.436 1.00 81.56 113 ALA A CA 1
ATOM 929 C C . ALA A 1 113 ? 19.607 -2.224 -26.941 1.00 81.56 113 ALA A C 1
ATOM 931 O O . ALA A 1 113 ? 20.615 -1.554 -27.142 1.00 81.56 113 ALA A O 1
ATOM 932 N N . ASN A 1 114 ? 18.385 -1.715 -27.109 1.00 82.94 114 ASN A N 1
ATOM 933 C CA . ASN A 1 114 ? 18.092 -0.332 -27.495 1.00 82.94 114 ASN A CA 1
ATOM 934 C C . ASN A 1 114 ? 18.039 0.644 -26.298 1.00 82.94 114 ASN A C 1
ATOM 936 O O . ASN A 1 114 ? 17.592 1.777 -26.458 1.00 82.94 114 ASN A O 1
ATOM 940 N N . SER A 1 115 ? 18.488 0.226 -25.110 1.00 83.31 115 SER A N 1
ATOM 941 C CA . SER A 1 115 ? 18.421 0.988 -23.854 1.00 83.31 115 SER A CA 1
ATOM 942 C C . SER A 1 115 ? 17.008 1.263 -23.314 1.00 83.31 115 SER A C 1
ATOM 944 O O . SER A 1 115 ? 16.862 2.096 -22.414 1.00 83.31 115 SER A O 1
ATOM 946 N N . GLN A 1 116 ? 15.974 0.573 -23.812 1.00 88.00 116 GLN A N 1
ATOM 947 C CA . GLN A 1 116 ? 14.664 0.560 -23.156 1.00 88.00 116 GLN A CA 1
ATOM 948 C C . GLN A 1 116 ? 14.713 -0.263 -21.865 1.00 88.00 116 GLN A C 1
ATOM 950 O O . GLN A 1 116 ? 15.445 -1.248 -21.747 1.00 88.00 116 GLN A O 1
ATOM 955 N N . VAL A 1 117 ? 13.914 0.156 -20.892 1.00 90.94 117 VAL A N 1
ATOM 956 C CA . VAL A 1 117 ? 13.679 -0.549 -19.637 1.00 90.94 117 VAL A CA 1
ATOM 957 C C . VAL A 1 117 ? 12.388 -1.338 -19.777 1.00 90.94 117 VAL A C 1
ATOM 959 O O . VAL A 1 117 ? 11.320 -0.763 -19.968 1.00 90.94 117 VAL A O 1
ATOM 962 N N . HIS A 1 118 ? 12.486 -2.656 -19.657 1.00 92.06 118 HIS A N 1
ATOM 963 C CA . HIS A 1 118 ? 11.331 -3.544 -19.635 1.00 92.06 118 HIS A CA 1
ATOM 964 C C . HIS A 1 118 ? 11.027 -3.898 -18.184 1.00 92.06 118 HIS A C 1
ATOM 966 O O . HIS A 1 118 ? 11.795 -4.636 -17.560 1.00 92.06 118 HIS A O 1
ATOM 972 N N . ILE A 1 119 ? 9.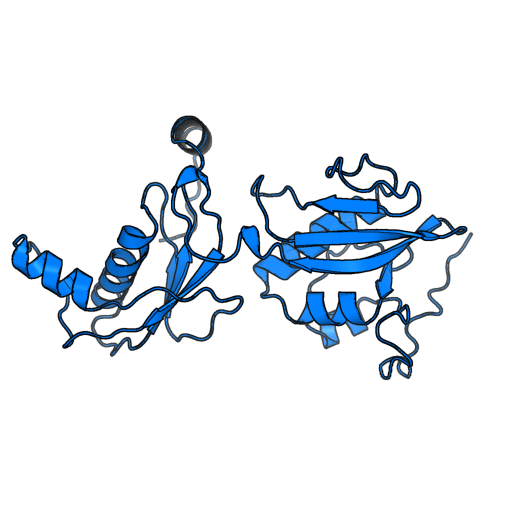925 -3.379 -17.650 1.00 93.19 119 ILE A N 1
ATOM 973 C CA . ILE A 1 119 ? 9.405 -3.757 -16.336 1.00 93.19 119 ILE A CA 1
ATOM 974 C C . ILE A 1 119 ? 8.763 -5.131 -16.479 1.00 93.19 119 ILE A C 1
ATOM 976 O O . ILE A 1 119 ? 7.693 -5.271 -17.071 1.00 93.19 119 ILE A O 1
ATOM 980 N N . THR A 1 120 ? 9.443 -6.166 -15.996 1.00 91.56 120 THR A N 1
ATOM 981 C CA . THR A 1 120 ? 9.007 -7.552 -16.175 1.00 91.56 120 THR A CA 1
ATOM 982 C C . THR A 1 120 ? 8.013 -7.983 -15.112 1.00 91.56 120 THR A C 1
ATOM 984 O O . THR A 1 120 ? 7.112 -8.764 -15.413 1.00 91.56 120 THR A O 1
ATOM 987 N N . ASP A 1 121 ? 8.174 -7.502 -13.880 1.00 90.44 121 ASP A N 1
ATOM 988 C CA . ASP A 1 121 ? 7.278 -7.839 -12.776 1.00 90.44 121 ASP A CA 1
ATOM 989 C C . ASP A 1 121 ? 7.296 -6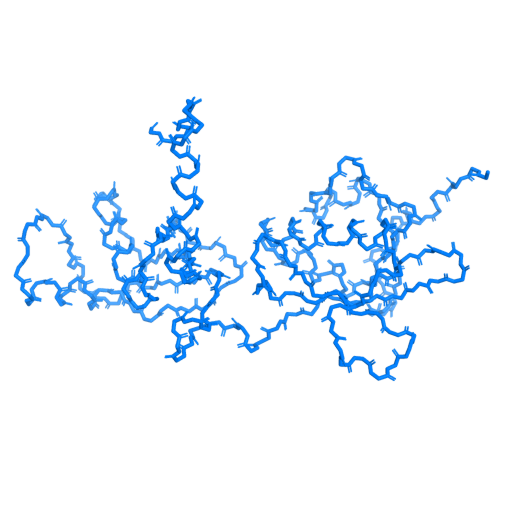.772 -11.675 1.00 90.44 121 ASP A C 1
ATOM 991 O O . ASP A 1 121 ? 8.274 -6.035 -11.521 1.00 90.44 121 ASP A O 1
ATOM 995 N N . ILE A 1 122 ? 6.220 -6.721 -10.894 1.00 90.25 122 ILE A N 1
ATOM 996 C CA . ILE A 1 122 ? 6.105 -5.912 -9.679 1.00 90.25 122 ILE A CA 1
ATOM 997 C C . ILE A 1 122 ? 5.711 -6.877 -8.567 1.00 90.25 122 ILE A C 1
ATOM 999 O O . ILE A 1 122 ? 4.577 -7.327 -8.469 1.00 90.25 122 ILE A O 1
ATOM 1003 N N . LEU A 1 123 ? 6.676 -7.246 -7.738 1.00 85.06 123 LEU A N 1
ATOM 1004 C CA . LEU A 1 123 ? 6.511 -8.287 -6.736 1.00 85.06 123 LEU A CA 1
ATOM 1005 C C . LEU A 1 123 ? 6.202 -7.653 -5.387 1.00 85.06 123 LEU A C 1
ATOM 1007 O O . LEU A 1 123 ? 6.881 -6.717 -4.976 1.00 85.06 123 LEU A O 1
ATOM 1011 N N . PHE A 1 124 ? 5.222 -8.200 -4.680 1.00 78.88 124 PHE A N 1
ATOM 1012 C CA . PHE A 1 124 ? 4.930 -7.831 -3.301 1.00 78.88 124 PHE A CA 1
ATOM 1013 C C . PHE A 1 124 ? 5.670 -8.754 -2.323 1.00 78.88 124 PHE A C 1
ATOM 1015 O O . PHE A 1 124 ? 5.611 -9.981 -2.438 1.00 78.88 124 PHE A O 1
ATOM 1022 N N . ASP A 1 125 ? 6.357 -8.169 -1.348 1.00 76.06 125 ASP A N 1
ATOM 1023 C CA . ASP A 1 125 ? 7.056 -8.883 -0.288 1.00 76.06 125 ASP A CA 1
ATOM 1024 C C . ASP A 1 125 ? 6.065 -9.401 0.758 1.00 76.06 125 ASP A C 1
ATOM 1026 O O . ASP A 1 125 ? 5.701 -8.717 1.719 1.00 76.06 125 ASP A O 1
ATOM 1030 N N . GLN A 1 126 ? 5.645 -10.654 0.591 1.00 73.19 126 GLN A N 1
ATOM 1031 C CA . GLN A 1 126 ? 4.741 -11.312 1.533 1.00 73.19 126 GLN A CA 1
ATOM 1032 C C . GLN A 1 126 ? 5.297 -11.365 2.961 1.00 73.19 126 GLN A C 1
ATOM 1034 O O . GLN A 1 126 ? 4.515 -11.370 3.911 1.00 73.19 126 GLN A O 1
ATOM 1039 N N . GLN A 1 127 ? 6.623 -11.362 3.149 1.00 70.44 127 GLN A N 1
ATOM 1040 C CA . GLN A 1 127 ? 7.206 -11.374 4.494 1.00 70.44 127 GLN A CA 1
ATOM 1041 C C . GLN A 1 127 ? 6.924 -10.084 5.252 1.00 70.44 127 GLN A C 1
ATOM 1043 O O . GLN A 1 127 ? 6.974 -10.083 6.480 1.00 70.44 127 GLN A O 1
ATOM 1048 N N . LEU A 1 128 ? 6.598 -9.004 4.548 1.00 69.19 128 LEU A N 1
ATOM 1049 C CA . LEU A 1 128 ? 6.251 -7.716 5.129 1.00 69.19 128 LEU A CA 1
ATOM 1050 C C . LEU A 1 128 ? 4.733 -7.516 5.254 1.00 69.19 128 LEU A C 1
ATOM 1052 O O . LEU A 1 128 ? 4.290 -6.522 5.821 1.00 69.19 128 LEU A O 1
ATOM 1056 N N . HIS A 1 129 ? 3.932 -8.489 4.809 1.00 77.31 129 HIS A N 1
ATOM 1057 C CA . HIS A 1 129 ? 2.477 -8.452 4.908 1.00 77.31 129 HIS A CA 1
ATOM 1058 C C . HIS A 1 129 ? 1.988 -8.694 6.334 1.00 77.31 129 HIS A C 1
ATOM 1060 O O . HIS A 1 129 ? 2.391 -9.665 6.980 1.00 77.31 129 HIS A O 1
ATOM 1066 N N . GLY A 1 130 ? 1.105 -7.818 6.803 1.00 77.75 130 GLY A N 1
ATOM 1067 C CA . GLY A 1 130 ? 0.413 -7.943 8.077 1.00 77.75 130 GLY A CA 1
ATOM 1068 C C . GLY A 1 130 ? 1.265 -7.775 9.334 1.00 77.75 130 GLY A C 1
ATOM 1069 O O . GLY A 1 130 ? 2.420 -7.345 9.284 1.00 77.75 130 GLY A O 1
ATOM 1070 N N . ARG A 1 131 ? 0.651 -8.112 10.476 1.00 81.12 131 ARG A N 1
ATOM 1071 C CA . ARG A 1 131 ? 1.228 -7.944 11.817 1.00 81.12 131 ARG A CA 1
ATOM 1072 C C . ARG A 1 131 ? 2.559 -8.684 11.952 1.00 81.12 131 ARG A C 1
ATOM 1074 O O . ARG A 1 131 ? 2.737 -9.770 11.395 1.00 81.12 131 ARG A O 1
ATOM 1081 N N . LYS A 1 132 ? 3.476 -8.109 12.731 1.00 82.44 132 LYS A N 1
ATOM 1082 C CA . LYS A 1 132 ? 4.759 -8.725 13.087 1.00 82.44 132 LYS A CA 1
ATOM 1083 C C . LYS A 1 132 ? 4.843 -8.974 14.582 1.00 82.44 132 LYS A C 1
ATOM 1085 O O . LYS A 1 132 ? 4.162 -8.326 15.367 1.00 82.44 132 LYS A O 1
ATOM 1090 N N . ASP A 1 133 ? 5.710 -9.905 14.964 1.00 77.69 133 ASP A N 1
ATOM 1091 C CA . ASP A 1 133 ? 5.966 -10.200 16.378 1.00 77.69 133 ASP A CA 1
ATOM 1092 C C . ASP A 1 133 ? 6.702 -9.050 17.076 1.00 77.69 133 ASP A C 1
ATOM 1094 O O . ASP A 1 133 ? 6.585 -8.866 18.286 1.00 77.69 133 ASP A O 1
ATOM 1098 N N . ARG A 1 134 ? 7.482 -8.271 16.316 1.00 75.12 134 ARG A N 1
ATOM 1099 C CA . ARG A 1 134 ? 8.210 -7.102 16.808 1.00 75.12 134 ARG A CA 1
ATOM 1100 C C . ARG A 1 134 ? 7.742 -5.857 16.079 1.00 75.12 134 ARG A C 1
ATOM 1102 O O . ARG A 1 134 ? 7.769 -5.805 14.854 1.00 75.12 134 ARG A O 1
ATOM 1109 N N . HIS A 1 135 ? 7.450 -4.820 16.847 1.00 73.56 135 HIS A N 1
ATOM 1110 C CA . HIS A 1 135 ? 7.059 -3.505 16.346 1.00 73.56 135 HIS A CA 1
ATOM 1111 C C . HIS A 1 135 ? 8.075 -2.879 15.389 1.00 73.56 135 HIS A C 1
ATOM 1113 O O . HIS A 1 135 ? 7.709 -2.276 14.390 1.00 73.56 135 HIS A O 1
ATOM 1119 N N . THR A 1 136 ? 9.371 -3.094 15.631 1.00 71.75 136 THR A N 1
ATOM 1120 C CA . THR A 1 136 ? 10.447 -2.621 14.745 1.00 71.75 136 THR A CA 1
ATOM 1121 C C . THR A 1 136 ? 10.449 -3.296 13.376 1.00 71.75 136 THR A C 1
ATOM 1123 O O . THR A 1 136 ? 11.097 -2.813 12.446 1.00 71.75 136 THR A O 1
ATOM 1126 N N . ASP A 1 137 ? 9.779 -4.441 13.259 1.00 72.94 137 ASP A N 1
ATOM 1127 C CA . ASP A 1 137 ? 9.645 -5.187 12.013 1.00 72.94 137 ASP A CA 1
ATOM 1128 C C . ASP A 1 137 ? 8.328 -4.846 11.303 1.00 72.94 137 ASP A C 1
ATOM 1130 O O . ASP A 1 137 ? 8.200 -5.133 10.112 1.00 72.94 137 ASP A O 1
ATOM 1134 N N . GLU A 1 138 ? 7.380 -4.199 11.995 1.00 76.50 138 GLU A N 1
ATOM 1135 C CA . GLU A 1 138 ? 6.136 -3.710 11.406 1.00 76.50 138 GLU A CA 1
ATOM 1136 C C . GLU A 1 138 ? 6.395 -2.623 10.381 1.00 76.50 138 GLU A C 1
ATOM 1138 O O . GLU A 1 138 ? 7.407 -1.918 10.398 1.00 76.50 138 GLU A O 1
ATOM 1143 N N . ARG A 1 139 ? 5.455 -2.492 9.450 1.00 74.38 139 ARG A N 1
ATOM 1144 C CA . ARG A 1 139 ? 5.593 -1.594 8.318 1.00 74.38 139 ARG A CA 1
ATOM 1145 C C . ARG A 1 139 ? 4.310 -0.863 8.016 1.00 74.38 139 ARG A C 1
ATOM 1147 O O . ARG A 1 139 ? 3.226 -1.332 8.360 1.00 74.38 139 ARG A O 1
ATOM 1154 N N . THR A 1 140 ? 4.465 0.252 7.315 1.00 78.81 140 THR A N 1
ATOM 1155 C CA . THR A 1 140 ? 3.341 1.037 6.834 1.00 78.81 140 THR A CA 1
ATOM 1156 C C . THR A 1 140 ? 2.469 0.181 5.919 1.00 78.81 140 THR A C 1
ATOM 1158 O O . THR A 1 140 ? 2.979 -0.403 4.958 1.00 78.81 140 THR A O 1
ATOM 1161 N N . MET A 1 141 ? 1.188 0.035 6.263 1.00 80.25 141 MET A N 1
ATOM 1162 C CA . MET A 1 141 ? 0.232 -0.813 5.543 1.00 80.25 141 MET A CA 1
ATOM 1163 C C . MET A 1 141 ? -1.211 -0.453 5.915 1.00 80.25 141 MET A C 1
ATOM 1165 O O . MET A 1 141 ? -1.479 0.065 7.002 1.00 80.25 141 MET A O 1
ATOM 1169 N N . LEU A 1 142 ? -2.144 -0.756 5.012 1.00 86.25 142 LEU A N 1
ATOM 1170 C CA . LEU A 1 142 ? -3.574 -0.673 5.281 1.00 86.25 142 LEU A CA 1
ATOM 1171 C C . LEU A 1 142 ? -4.072 -1.955 5.953 1.00 86.25 142 LEU A C 1
ATOM 1173 O O . LEU A 1 142 ? -3.698 -3.068 5.582 1.00 86.25 142 LEU A O 1
ATOM 1177 N N . TYR A 1 143 ? -4.985 -1.798 6.900 1.00 90.62 143 TYR A N 1
ATOM 1178 C CA . TYR A 1 143 ? -5.686 -2.896 7.544 1.00 90.62 143 TYR A CA 1
ATOM 1179 C C . TYR A 1 143 ? -7.175 -2.598 7.596 1.00 90.62 143 TYR A C 1
ATOM 1181 O O . TYR A 1 143 ? -7.580 -1.480 7.888 1.00 90.62 143 TYR A O 1
ATOM 1189 N N . ARG A 1 144 ? -8.007 -3.601 7.351 1.00 94.38 144 ARG A N 1
ATOM 1190 C CA . ARG A 1 144 ? -9.437 -3.545 7.631 1.00 94.38 144 ARG A CA 1
ATOM 1191 C C . ARG A 1 144 ? -9.675 -4.043 9.049 1.00 94.38 144 ARG A C 1
ATOM 1193 O O . ARG A 1 144 ? -9.298 -5.165 9.378 1.00 94.38 144 ARG A O 1
ATOM 1200 N N . VAL A 1 145 ? -10.335 -3.228 9.855 1.00 95.69 145 VAL A N 1
ATOM 1201 C CA . VAL A 1 145 ? -10.704 -3.558 11.232 1.00 95.69 145 VAL A CA 1
ATOM 1202 C C . VAL A 1 145 ? -12.218 -3.623 11.312 1.00 95.69 145 VAL A C 1
ATOM 1204 O O . VAL A 1 145 ? -12.906 -2.691 10.895 1.00 95.69 145 VAL A O 1
ATOM 1207 N N . GLU A 1 146 ? -12.739 -4.741 11.803 1.00 96.19 146 GLU A N 1
ATOM 1208 C CA . GLU A 1 146 ? -14.178 -4.990 11.899 1.00 96.19 146 GLU A CA 1
ATOM 1209 C C . GLU A 1 146 ? -14.637 -4.791 13.338 1.00 96.19 146 GLU A C 1
ATOM 1211 O O . GLU A 1 146 ? -13.938 -5.166 14.279 1.00 96.19 146 GLU A O 1
ATOM 1216 N N . ARG A 1 147 ? -15.821 -4.209 13.517 1.00 95.06 147 ARG A N 1
ATOM 1217 C CA . ARG A 1 147 ? -16.463 -4.186 14.827 1.00 95.06 147 ARG A CA 1
ATOM 1218 C C . ARG A 1 147 ? -17.017 -5.574 15.124 1.00 95.06 147 ARG A C 1
ATOM 1220 O O . ARG A 1 147 ? -17.749 -6.130 14.305 1.00 95.06 147 ARG A O 1
ATOM 1227 N N . ILE A 1 148 ? -16.697 -6.098 16.299 1.00 96.06 148 ILE A N 1
ATOM 1228 C CA . ILE A 1 148 ? -17.168 -7.403 16.781 1.00 96.06 148 ILE A CA 1
ATOM 1229 C C . ILE A 1 148 ? -17.946 -7.306 18.095 1.00 96.06 148 ILE A C 1
ATOM 1231 O O . ILE A 1 148 ? -18.665 -8.243 18.435 1.00 96.06 148 ILE A O 1
ATOM 1235 N N . GLY A 1 149 ? -17.806 -6.195 18.822 1.00 90.19 149 GLY A N 1
ATOM 1236 C CA . GLY A 1 149 ? -18.443 -6.017 20.119 1.00 90.19 149 GLY A CA 1
ATOM 1237 C C . GLY A 1 149 ? -19.894 -5.551 20.061 1.00 90.19 149 GLY A C 1
ATOM 1238 O O . GLY A 1 149 ? -20.558 -5.510 19.020 1.00 90.19 149 GLY A O 1
ATOM 1239 N N . SER A 1 150 ? -20.384 -5.227 21.249 1.00 82.81 150 SER A N 1
ATOM 1240 C CA . SER A 1 150 ? -21.779 -4.914 21.553 1.00 82.81 150 SER A CA 1
ATOM 1241 C C . SER A 1 150 ? -22.198 -3.476 21.220 1.00 82.81 150 SER A C 1
ATOM 1243 O O . SER A 1 150 ? -23.391 -3.172 21.236 1.00 82.81 150 SER A O 1
ATOM 1245 N N . GLY A 1 151 ? -21.247 -2.605 20.876 1.00 86.19 151 GLY A N 1
ATOM 1246 C CA . GLY A 1 151 ? -21.462 -1.193 20.575 1.00 86.19 151 GLY A CA 1
ATOM 1247 C C . GLY A 1 151 ? -21.040 -0.232 21.687 1.00 86.19 151 GLY A C 1
ATOM 1248 O O . GLY A 1 151 ? -21.566 0.882 21.724 1.00 86.19 151 GLY A O 1
ATOM 1249 N N . ALA A 1 152 ? -20.121 -0.621 22.577 1.00 88.38 152 ALA A N 1
ATOM 1250 C CA . ALA A 1 152 ? -19.521 0.301 23.537 1.00 88.38 152 ALA A CA 1
ATOM 1251 C C . ALA A 1 152 ? -18.861 1.492 22.811 1.00 88.38 152 ALA A C 1
ATOM 1253 O O . ALA A 1 152 ? -18.216 1.339 21.771 1.00 88.38 152 ALA A O 1
ATOM 1254 N N . LYS A 1 153 ? -19.055 2.699 23.352 1.00 88.31 153 LYS A N 1
ATOM 1255 C CA . LYS A 1 153 ? -18.537 3.956 22.794 1.00 88.31 153 LYS A CA 1
ATOM 1256 C C . LYS A 1 153 ? -17.846 4.775 23.876 1.00 88.31 153 LYS A C 1
ATOM 1258 O O . LYS A 1 153 ? -18.185 4.698 25.056 1.00 88.31 153 LYS A O 1
ATOM 1263 N N . TYR A 1 154 ? -16.870 5.572 23.459 1.00 88.88 154 TYR A N 1
ATOM 1264 C CA . TYR A 1 154 ? -16.193 6.508 24.345 1.00 88.88 154 TYR A CA 1
ATOM 1265 C C . TYR A 1 154 ? -17.057 7.750 24.585 1.00 88.88 154 TYR A C 1
ATOM 1267 O O . TYR A 1 154 ? -17.444 8.431 23.639 1.00 88.88 154 TYR A O 1
ATOM 1275 N N . ASP A 1 155 ? -17.314 8.060 25.851 1.00 87.19 155 ASP A N 1
ATOM 1276 C CA . ASP A 1 155 ? -18.118 9.200 26.306 1.00 87.19 155 ASP A CA 1
ATOM 1277 C C . ASP A 1 155 ? -17.409 10.052 27.379 1.00 87.19 155 ASP A C 1
ATOM 1279 O O . ASP A 1 155 ? -17.983 11.018 27.881 1.00 87.19 155 ASP A O 1
ATOM 1283 N N . GLY A 1 156 ? -16.149 9.743 27.717 1.00 88.50 156 GLY A N 1
ATOM 1284 C CA . GLY A 1 156 ? -15.377 10.499 28.703 1.00 88.50 156 GLY A CA 1
ATOM 1285 C C . GLY A 1 156 ? -14.353 9.664 29.469 1.00 88.50 156 GLY A C 1
ATOM 1286 O O . GLY A 1 156 ? -13.786 8.704 28.955 1.00 88.50 156 GLY A O 1
ATOM 1287 N N . ALA A 1 157 ? -14.058 10.061 30.707 1.00 89.81 157 ALA A N 1
ATOM 1288 C CA . ALA A 1 157 ? -13.123 9.328 31.558 1.00 89.81 157 ALA A CA 1
ATOM 1289 C C . ALA A 1 157 ? -13.659 7.917 31.859 1.00 89.81 157 ALA A C 1
ATOM 1291 O O . ALA A 1 157 ? -14.765 7.773 32.368 1.00 89.81 157 ALA A O 1
ATOM 1292 N N . LYS A 1 158 ? -12.854 6.896 31.553 1.00 89.38 158 LYS A N 1
ATOM 1293 C CA . LYS A 1 158 ? -13.204 5.473 31.654 1.00 89.38 158 LYS A CA 1
ATOM 1294 C C . LYS A 1 158 ? -12.340 4.793 32.715 1.00 89.38 158 LYS A C 1
ATOM 1296 O O . LYS A 1 158 ? -11.149 5.092 32.841 1.00 89.38 158 LYS A O 1
ATOM 1301 N N . SER A 1 159 ? -12.924 3.868 33.466 1.00 92.00 159 SER A N 1
ATOM 1302 C CA . SER A 1 159 ? -12.182 2.917 34.297 1.00 92.00 159 SER A CA 1
ATOM 1303 C C . SER A 1 159 ? -11.420 1.902 33.432 1.00 92.00 159 SER A C 1
ATOM 1305 O O . SER A 1 159 ? -11.583 1.849 32.215 1.00 92.00 159 SER A O 1
ATOM 1307 N N . ARG A 1 160 ? -10.558 1.081 34.046 1.00 91.50 160 ARG A N 1
ATOM 1308 C CA . ARG A 1 160 ? -9.813 0.046 33.304 1.00 91.50 160 ARG A CA 1
ATOM 1309 C C . ARG A 1 160 ? -10.736 -0.974 32.642 1.00 91.50 160 ARG A C 1
ATOM 1311 O O . ARG A 1 160 ? -10.460 -1.363 31.513 1.00 91.50 160 ARG A O 1
ATOM 1318 N N . ASP A 1 161 ? -11.806 -1.359 33.327 1.00 91.75 161 ASP A N 1
ATOM 1319 C CA . ASP A 1 161 ? -12.750 -2.354 32.821 1.00 91.75 161 ASP A CA 1
ATOM 1320 C C . ASP A 1 161 ? -13.529 -1.787 31.627 1.00 91.75 161 ASP A C 1
ATOM 1322 O O . ASP A 1 161 ? -13.614 -2.428 30.587 1.00 91.75 161 ASP A O 1
ATOM 1326 N N . GLU A 1 162 ? -13.959 -0.525 31.699 1.00 89.94 162 GLU A N 1
ATOM 1327 C CA . GLU A 1 162 ? -14.617 0.133 30.562 1.00 89.94 162 GLU A CA 1
ATOM 1328 C C . GLU A 1 162 ? -13.658 0.401 29.386 1.00 89.94 162 GLU A C 1
ATOM 1330 O O . GLU A 1 162 ? -14.081 0.443 28.234 1.00 89.94 162 GLU A O 1
ATOM 1335 N N . ILE A 1 163 ? -12.354 0.589 29.632 1.00 91.88 163 ILE A N 1
ATOM 1336 C CA . ILE A 1 163 ? -11.359 0.638 28.545 1.00 91.88 163 ILE A CA 1
ATOM 1337 C C . ILE A 1 163 ? -11.262 -0.728 27.864 1.00 91.88 163 ILE A C 1
ATOM 1339 O O . ILE A 1 163 ? -11.151 -0.779 26.642 1.00 91.88 163 ILE A O 1
ATOM 1343 N N . GLN A 1 164 ? -11.308 -1.821 28.629 1.00 93.38 164 GLN A N 1
ATOM 1344 C CA . GLN A 1 164 ? -11.290 -3.165 28.059 1.00 93.38 164 GLN A CA 1
ATOM 1345 C C . GLN A 1 164 ? -12.517 -3.409 27.173 1.00 93.38 164 GLN A C 1
ATOM 1347 O O . GLN A 1 164 ? -12.360 -3.928 26.074 1.00 93.38 164 GLN A O 1
ATOM 1352 N N . GLU A 1 165 ? -13.698 -2.931 27.574 1.00 93.19 165 GLU A N 1
ATOM 1353 C CA . GLU A 1 165 ? -14.895 -2.979 26.724 1.00 93.19 165 GLU A CA 1
ATOM 1354 C C . GLU A 1 165 ? -14.669 -2.271 25.379 1.00 93.19 165 GLU A C 1
ATOM 1356 O O . GLU A 1 165 ? -15.005 -2.824 24.337 1.00 93.19 165 GLU A O 1
ATOM 1361 N N . LEU A 1 166 ? -14.031 -1.092 25.368 1.00 92.88 166 LEU A N 1
ATOM 1362 C CA . LEU A 1 166 ? -13.692 -0.380 24.124 1.00 92.88 166 LEU A CA 1
ATOM 1363 C C . LEU A 1 166 ? -12.663 -1.126 23.263 1.00 92.88 166 LEU A C 1
ATOM 1365 O O . LEU A 1 166 ? -12.697 -1.020 22.037 1.00 92.88 166 LEU A O 1
ATOM 1369 N N . ILE A 1 167 ? -11.735 -1.859 23.885 1.00 94.06 167 ILE A N 1
ATOM 1370 C CA . ILE A 1 167 ? -10.775 -2.710 23.170 1.00 94.06 167 ILE A CA 1
ATOM 1371 C C . ILE A 1 167 ? -11.515 -3.859 22.481 1.00 94.06 167 ILE A C 1
ATOM 1373 O O . ILE A 1 167 ? -11.312 -4.091 21.288 1.00 94.06 167 ILE A O 1
ATOM 1377 N N . ASP A 1 168 ? -12.405 -4.525 23.213 1.00 94.50 168 ASP A N 1
ATOM 1378 C CA . ASP A 1 168 ? -13.136 -5.711 22.762 1.00 94.50 168 ASP A CA 1
ATOM 1379 C C . ASP A 1 168 ? -14.198 -5.393 21.692 1.00 94.50 168 ASP A C 1
ATOM 1381 O O . ASP A 1 168 ? -14.704 -6.291 21.016 1.00 94.50 168 ASP A O 1
ATOM 1385 N N . GLU A 1 169 ? -14.503 -4.111 21.465 1.00 94.44 169 GLU A N 1
ATOM 1386 C CA . GLU A 1 169 ? -15.345 -3.677 20.350 1.00 94.44 169 GLU A CA 1
ATOM 1387 C C . GLU A 1 169 ? -14.738 -3.962 18.977 1.00 94.44 169 GLU A C 1
ATOM 1389 O O . GLU A 1 169 ? -15.479 -4.194 18.015 1.00 94.44 169 GLU A O 1
ATOM 1394 N N . TRP A 1 170 ? -13.410 -3.964 18.867 1.00 95.12 170 TRP A N 1
ATOM 1395 C CA . TRP A 1 170 ? -12.705 -3.988 17.590 1.00 95.12 170 TRP A CA 1
ATOM 1396 C C . TRP A 1 170 ? -11.921 -5.283 17.407 1.00 95.12 170 TRP A C 1
ATOM 1398 O O . TRP A 1 170 ? -10.931 -5.539 18.090 1.00 95.12 170 TRP A O 1
ATOM 1408 N N . GLY A 1 171 ? -12.342 -6.083 16.430 1.00 92.88 171 GLY A N 1
ATOM 1409 C CA . GLY A 1 171 ? -11.725 -7.366 16.120 1.00 92.88 171 GLY A CA 1
ATOM 1410 C C . GLY A 1 171 ? -10.398 -7.230 15.387 1.00 92.88 171 GLY A C 1
ATOM 1411 O O . GLY A 1 171 ? -10.023 -6.148 14.940 1.00 92.88 171 GLY A O 1
ATOM 1412 N N . ASP A 1 172 ? -9.705 -8.358 15.237 1.00 91.75 172 ASP A N 1
ATOM 1413 C CA . ASP A 1 172 ? -8.377 -8.415 14.628 1.00 91.75 172 ASP A CA 1
ATOM 1414 C C . ASP A 1 172 ? -8.315 -7.726 13.258 1.00 91.75 172 ASP A C 1
ATOM 1416 O O . ASP A 1 172 ? -9.062 -8.033 12.323 1.00 91.75 172 ASP A O 1
ATOM 1420 N N . ALA A 1 173 ? -7.357 -6.813 13.139 1.00 91.69 173 ALA A N 1
ATOM 1421 C CA . ALA A 1 173 ? -7.053 -6.089 11.923 1.00 91.69 173 ALA A CA 1
ATOM 1422 C C . ALA A 1 173 ? -6.515 -7.029 10.828 1.00 91.69 173 ALA A C 1
ATOM 1424 O O . ALA A 1 173 ? -5.457 -7.651 10.959 1.00 91.69 173 ALA A O 1
ATOM 1425 N N . LYS A 1 174 ? -7.231 -7.093 9.702 1.00 91.19 174 LYS A N 1
ATOM 1426 C CA . LYS A 1 174 ? -6.879 -7.901 8.528 1.00 91.19 174 LYS A CA 1
ATOM 1427 C C . LYS A 1 174 ? -6.125 -7.038 7.517 1.00 91.19 174 LYS A C 1
ATOM 1429 O O . LYS A 1 174 ? -6.645 -5.985 7.150 1.00 91.19 174 LYS A O 1
ATOM 1434 N N . PRO A 1 175 ? -4.937 -7.439 7.038 1.00 87.44 175 PRO A N 1
ATOM 1435 C CA . PRO A 1 175 ? -4.211 -6.672 6.030 1.00 87.44 175 PRO A CA 1
ATOM 1436 C C . PRO A 1 175 ? -5.067 -6.426 4.784 1.00 87.44 175 PRO A C 1
ATOM 1438 O O . PRO A 1 175 ? -5.784 -7.316 4.327 1.00 87.44 175 PRO A O 1
ATOM 1441 N N . SER A 1 176 ? -4.985 -5.220 4.236 1.00 83.62 176 SER A N 1
ATOM 1442 C CA . SER A 1 176 ? -5.702 -4.819 3.030 1.00 83.62 176 SER A CA 1
ATOM 1443 C C . SER A 1 176 ? -4.768 -4.055 2.100 1.00 83.62 176 SER A C 1
ATOM 1445 O O . SER A 1 176 ? -3.797 -3.441 2.531 1.00 83.62 176 SER A O 1
ATOM 1447 N N . ILE A 1 177 ? -5.084 -4.079 0.812 1.00 74.50 177 ILE A N 1
ATOM 1448 C CA . ILE A 1 177 ? -4.417 -3.267 -0.214 1.00 74.50 177 ILE A CA 1
ATOM 1449 C C . ILE A 1 177 ? -5.310 -2.123 -0.707 1.00 74.50 177 ILE A C 1
ATOM 1451 O O . ILE A 1 177 ? -4.876 -1.319 -1.522 1.00 74.50 177 ILE A O 1
ATOM 1455 N N . GLN A 1 178 ? -6.553 -2.041 -0.224 1.00 75.88 178 GLN A N 1
ATOM 1456 C CA . GLN A 1 178 ? -7.558 -1.070 -0.657 1.00 75.88 178 GLN A CA 1
ATOM 1457 C C . GLN A 1 178 ? -8.346 -0.518 0.533 1.00 75.88 178 GLN A C 1
ATOM 1459 O O . GLN A 1 178 ? -8.558 -1.204 1.537 1.00 75.88 178 GLN A O 1
ATOM 1464 N N . VAL A 1 179 ? -8.825 0.716 0.383 1.00 84.38 179 VAL A N 1
ATOM 1465 C CA . VAL A 1 179 ? -9.794 1.333 1.294 1.00 84.38 179 VAL A CA 1
ATOM 1466 C C . VAL A 1 179 ? -11.193 0.990 0.782 1.00 84.38 179 VAL A C 1
ATOM 1468 O O . VAL A 1 179 ? -11.646 1.549 -0.211 1.00 84.38 179 VAL A O 1
ATOM 1471 N N . ASN A 1 180 ? -11.864 0.039 1.433 1.00 85.62 180 ASN A N 1
ATOM 1472 C CA . ASN A 1 180 ? -13.209 -0.429 1.058 1.00 85.62 180 ASN A CA 1
ATOM 1473 C C . ASN A 1 180 ? -14.247 -0.247 2.180 1.00 85.62 180 ASN A C 1
ATOM 1475 O O . ASN A 1 180 ? -15.287 -0.906 2.210 1.00 85.62 180 ASN A O 1
ATOM 1479 N N . THR A 1 181 ? -13.939 0.623 3.136 1.00 91.69 181 THR A N 1
ATOM 1480 C CA . THR A 1 181 ? -14.800 0.983 4.263 1.00 91.69 181 THR A CA 1
ATOM 1481 C C . THR A 1 181 ? -15.271 2.422 4.120 1.00 91.69 181 THR A C 1
ATOM 1483 O O . THR A 1 181 ? -14.601 3.239 3.493 1.00 91.69 181 THR A O 1
ATOM 1486 N N . HIS A 1 182 ? -16.406 2.748 4.738 1.00 92.81 182 HIS A N 1
ATOM 1487 C CA . HIS A 1 182 ? -16.921 4.121 4.751 1.00 92.81 182 HIS A CA 1
ATOM 1488 C C . HIS A 1 182 ? -16.027 5.087 5.531 1.00 92.81 182 HIS A C 1
ATOM 1490 O O . HIS A 1 182 ? -15.928 6.256 5.171 1.00 92.81 182 HIS A O 1
ATOM 1496 N N . HIS A 1 183 ? -15.345 4.584 6.560 1.00 94.19 183 HIS A N 1
ATOM 1497 C CA . HIS A 1 183 ? -14.451 5.368 7.401 1.00 94.19 183 HIS A CA 1
ATOM 1498 C C . HIS A 1 183 ? -13.030 4.834 7.296 1.00 94.19 183 HIS A C 1
ATOM 1500 O O . HIS A 1 183 ? -12.809 3.628 7.143 1.00 94.19 183 HIS A O 1
ATOM 1506 N N . ALA A 1 184 ? -12.060 5.731 7.406 1.00 92.62 184 ALA A N 1
ATOM 1507 C CA . ALA A 1 184 ? -10.655 5.390 7.517 1.00 92.62 184 ALA A CA 1
ATOM 1508 C C . ALA A 1 184 ? -10.027 6.211 8.639 1.00 92.62 184 ALA A C 1
ATOM 1510 O O . ALA A 1 184 ? -10.435 7.343 8.896 1.00 92.62 184 ALA A O 1
ATOM 1511 N N . ALA A 1 185 ? -9.035 5.632 9.300 1.00 92.00 185 ALA A N 1
ATOM 1512 C CA . ALA A 1 185 ? -8.268 6.297 10.333 1.00 92.00 185 ALA A CA 1
ATOM 1513 C C . ALA A 1 185 ? -6.780 6.126 10.059 1.00 92.00 185 ALA A C 1
ATOM 1515 O O . ALA A 1 185 ? -6.319 5.061 9.644 1.00 92.00 185 ALA A O 1
ATOM 1516 N N . VAL A 1 186 ? -6.034 7.193 10.306 1.00 87.50 186 VAL A N 1
ATOM 1517 C CA . VAL A 1 186 ? -4.583 7.227 10.167 1.00 87.50 186 VAL A CA 1
ATOM 1518 C C . VAL A 1 186 ? -4.004 7.206 11.568 1.00 87.50 186 VAL A C 1
ATOM 1520 O O . VAL A 1 186 ? -4.268 8.110 12.359 1.00 87.50 186 VAL A O 1
ATOM 1523 N N . ASN A 1 187 ? -3.230 6.173 11.886 1.00 81.44 187 ASN A N 1
ATOM 1524 C CA . ASN A 1 187 ? -2.530 6.133 13.160 1.00 81.44 187 ASN A CA 1
ATOM 1525 C C . ASN A 1 187 ? -1.424 7.200 13.178 1.00 81.44 187 ASN A C 1
ATOM 1527 O O . ASN A 1 187 ? -0.581 7.241 12.279 1.00 81.44 187 ASN A O 1
ATOM 1531 N N . GLY A 1 188 ? -1.421 8.047 14.209 1.00 65.81 188 GLY A N 1
ATOM 1532 C CA . GLY A 1 188 ? -0.294 8.932 14.507 1.00 65.81 188 GLY A CA 1
ATOM 1533 C C . GLY A 1 188 ? 0.928 8.151 15.009 1.00 65.81 188 GLY A C 1
ATOM 1534 O O . GLY A 1 188 ? 0.827 6.980 15.375 1.00 65.81 188 GLY A O 1
ATOM 1535 N N . MET A 1 189 ? 2.095 8.801 15.040 1.00 60.12 189 MET A N 1
ATOM 1536 C CA . MET A 1 189 ? 3.343 8.172 15.498 1.00 60.12 189 MET A CA 1
ATOM 1537 C C . MET A 1 189 ? 3.218 7.614 16.931 1.00 60.12 189 MET A C 1
ATOM 1539 O O . MET A 1 189 ? 2.486 8.163 17.755 1.00 60.12 189 MET A O 1
ATOM 1543 N N . LEU A 1 190 ? 4.009 6.580 17.246 1.00 65.75 190 LEU A N 1
ATOM 1544 C CA . LEU A 1 190 ? 4.198 5.987 18.586 1.00 65.75 190 LEU A CA 1
ATOM 1545 C C . LEU A 1 190 ? 3.086 5.068 19.131 1.00 65.75 190 LEU A C 1
ATOM 1547 O O . LEU A 1 190 ? 3.090 4.765 20.327 1.00 65.75 190 LEU A O 1
ATOM 1551 N N . ASN A 1 191 ? 2.166 4.568 18.301 1.00 75.81 191 ASN A N 1
ATOM 1552 C CA . ASN A 1 191 ? 1.287 3.469 18.717 1.00 75.81 191 ASN A CA 1
ATOM 1553 C C . ASN A 1 191 ? 1.675 2.155 18.046 1.00 75.81 191 ASN A C 1
ATOM 1555 O O . ASN A 1 191 ? 1.721 2.057 16.822 1.00 75.81 191 ASN A O 1
ATOM 1559 N N . GLU A 1 192 ? 1.862 1.141 18.882 1.00 83.31 192 GLU A N 1
ATOM 1560 C CA . GLU A 1 192 ? 1.929 -0.266 18.497 1.00 83.31 192 GLU A CA 1
ATOM 1561 C C . GLU A 1 192 ? 0.657 -0.705 17.766 1.00 83.31 192 GLU A C 1
ATOM 1563 O O . GLU A 1 192 ? -0.431 -0.219 18.089 1.00 83.31 192 GLU A O 1
ATOM 1568 N N . PHE A 1 193 ? 0.762 -1.652 16.831 1.00 86.75 193 PHE A N 1
ATOM 1569 C CA . PHE A 1 193 ? -0.351 -2.080 15.975 1.00 86.75 193 PHE A CA 1
ATOM 1570 C C . PHE A 1 193 ? -1.647 -2.408 16.725 1.00 86.75 193 PHE A C 1
ATOM 1572 O O . PHE A 1 193 ? -2.700 -1.854 16.414 1.00 86.75 193 PHE A O 1
ATOM 1579 N N . THR A 1 194 ? -1.578 -3.248 17.763 1.00 87.81 194 THR A N 1
ATOM 1580 C CA . THR A 1 194 ? -2.763 -3.627 18.553 1.00 87.81 194 THR A CA 1
ATOM 1581 C C . THR A 1 194 ? -3.416 -2.416 19.213 1.00 87.81 194 THR A C 1
ATOM 1583 O O . THR A 1 194 ? -4.638 -2.329 19.286 1.00 87.81 194 THR A O 1
ATOM 1586 N N . LYS A 1 195 ? -2.615 -1.450 19.674 1.00 89.12 195 LYS A N 1
ATOM 1587 C CA . LYS A 1 195 ? -3.134 -0.216 20.267 1.00 89.12 195 LYS A CA 1
ATOM 1588 C C . LYS A 1 195 ? -3.747 0.686 19.201 1.00 89.12 195 LYS A C 1
ATOM 1590 O O . LYS A 1 195 ? -4.817 1.238 19.420 1.00 89.12 195 LYS A O 1
ATOM 1595 N N . ALA A 1 196 ? -3.086 0.814 18.052 1.00 90.44 196 ALA A N 1
ATOM 1596 C CA . ALA A 1 196 ? -3.568 1.586 16.915 1.00 90.44 196 ALA A CA 1
ATOM 1597 C C . ALA A 1 196 ? -4.928 1.085 16.413 1.00 90.44 196 ALA A C 1
ATOM 1599 O O . ALA A 1 196 ? -5.772 1.903 16.067 1.00 90.44 196 ALA A O 1
ATOM 1600 N N . GLN A 1 197 ? -5.155 -0.233 16.424 1.00 92.50 197 GLN A N 1
ATOM 1601 C CA . GLN A 1 197 ? -6.435 -0.856 16.089 1.00 92.50 197 GLN A CA 1
ATOM 1602 C C . GLN A 1 197 ? -7.569 -0.276 16.950 1.00 92.50 197 GLN A C 1
ATOM 1604 O O . GLN A 1 197 ? -8.295 0.607 16.506 1.00 92.50 197 GLN A O 1
ATOM 1609 N N . TRP A 1 198 ? -7.713 -0.681 18.208 1.00 93.62 198 TRP A N 1
ATOM 1610 C CA . TRP A 1 198 ? -8.890 -0.268 18.982 1.00 93.62 198 TRP A CA 1
ATOM 1611 C C . TRP A 1 198 ? -8.966 1.252 19.212 1.00 93.62 198 TRP A C 1
ATOM 1613 O O . TRP A 1 198 ? -10.056 1.831 19.201 1.00 93.62 198 TRP A O 1
ATOM 1623 N N . LEU A 1 199 ? -7.820 1.926 19.379 1.00 93.31 199 LEU A N 1
ATOM 1624 C CA . LEU A 1 199 ? -7.787 3.358 19.671 1.00 93.31 199 LEU A CA 1
ATOM 1625 C C . LEU A 1 199 ? -8.308 4.179 18.490 1.00 93.31 199 LEU A C 1
ATOM 1627 O O . LEU A 1 199 ? -9.105 5.093 18.685 1.00 93.31 199 LEU A O 1
ATOM 1631 N N . MET A 1 200 ? -7.896 3.851 17.261 1.00 94.31 200 MET A N 1
ATOM 1632 C CA . MET A 1 200 ? -8.379 4.563 16.077 1.00 94.31 200 MET A CA 1
ATOM 1633 C C . MET A 1 200 ? -9.861 4.293 15.815 1.00 94.31 200 MET A C 1
ATOM 1635 O O . MET A 1 200 ? -10.589 5.221 15.469 1.00 94.31 200 MET A O 1
ATOM 1639 N N . GLY A 1 201 ? -10.331 3.064 16.047 1.00 93.69 201 GLY A N 1
ATOM 1640 C CA . GLY A 1 201 ? -11.761 2.758 16.004 1.00 93.69 201 GLY A CA 1
ATOM 1641 C C . GLY A 1 201 ? -12.561 3.595 17.011 1.00 93.69 201 GLY A C 1
ATOM 1642 O O . GLY A 1 201 ? -13.574 4.201 16.668 1.00 93.69 201 GLY A O 1
ATOM 1643 N N . THR A 1 202 ? -12.041 3.734 18.231 1.00 93.31 202 THR A N 1
ATOM 1644 C CA . THR A 1 202 ? -12.649 4.551 19.295 1.00 93.31 202 THR A CA 1
ATOM 1645 C C . THR A 1 202 ? -12.681 6.041 18.933 1.00 93.31 202 THR A C 1
ATOM 1647 O O . THR A 1 202 ? -13.679 6.725 19.168 1.00 93.31 202 THR A O 1
ATOM 1650 N N . HIS A 1 203 ? -11.614 6.564 18.320 1.00 93.06 203 HIS A N 1
ATOM 1651 C CA . HIS A 1 203 ? -11.594 7.935 17.806 1.00 93.06 203 HIS A CA 1
ATOM 1652 C C . HIS A 1 203 ? -12.649 8.164 16.724 1.00 93.06 203 HIS A C 1
ATOM 1654 O O . HIS A 1 203 ? -13.296 9.210 16.732 1.00 93.06 203 HIS A O 1
ATOM 1660 N N . LEU A 1 204 ? -12.849 7.197 15.825 1.00 93.75 204 LEU A N 1
ATOM 1661 C CA . LEU A 1 204 ? -13.893 7.288 14.808 1.00 93.75 204 LEU A CA 1
ATOM 1662 C C . LEU A 1 204 ? -15.293 7.326 15.428 1.00 93.75 204 LEU A C 1
ATOM 1664 O O . LEU A 1 204 ? -16.096 8.153 15.012 1.00 93.75 204 LEU A O 1
ATOM 1668 N N . ASP A 1 205 ? -15.574 6.512 16.449 1.00 92.12 205 ASP A N 1
ATOM 1669 C CA . ASP A 1 205 ? -16.862 6.576 17.158 1.00 92.12 205 ASP A CA 1
ATOM 1670 C C . ASP A 1 205 ? -17.116 7.939 17.799 1.00 92.12 205 ASP A C 1
ATOM 1672 O O . ASP A 1 205 ? -18.242 8.434 17.784 1.00 92.12 20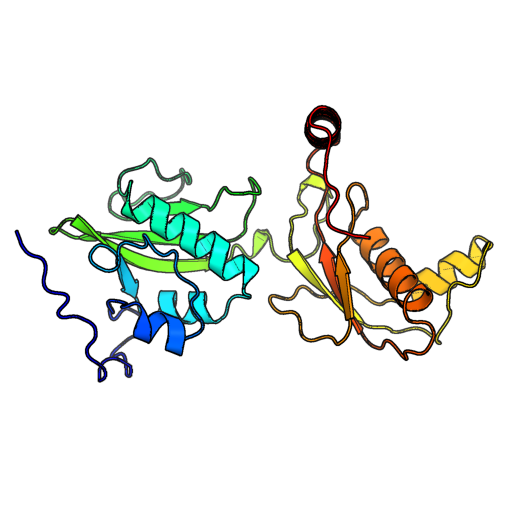5 ASP A O 1
ATOM 1676 N N . SER A 1 206 ? -16.070 8.545 18.364 1.00 90.81 206 SER A N 1
ATOM 1677 C CA . SER A 1 206 ? -16.159 9.857 19.005 1.00 90.81 206 SER A CA 1
ATOM 1678 C C . SER A 1 206 ? -16.321 10.990 17.987 1.00 90.81 206 SER A C 1
ATOM 1680 O O . SER A 1 206 ? -17.084 11.925 18.224 1.00 90.81 206 SER A O 1
ATOM 1682 N N . ALA A 1 207 ? -15.643 10.901 16.839 1.00 91.94 207 ALA A N 1
ATOM 1683 C CA . ALA A 1 207 ? -15.732 11.890 15.767 1.00 91.94 207 ALA A CA 1
ATOM 1684 C C . ALA A 1 207 ? -17.052 11.796 14.981 1.00 91.94 207 ALA A C 1
ATOM 1686 O O . ALA A 1 207 ? -17.591 12.817 14.560 1.00 91.94 207 ALA A O 1
ATOM 1687 N N . TYR A 1 208 ? -17.589 10.585 14.811 1.00 92.50 208 TYR A N 1
ATOM 1688 C CA . TYR A 1 208 ? -18.779 10.292 14.010 1.00 92.50 208 TYR A CA 1
ATOM 1689 C C . TYR A 1 208 ? -19.862 9.617 14.862 1.00 92.50 208 TYR A C 1
ATOM 1691 O O . TYR A 1 208 ? -20.315 8.510 14.579 1.00 92.50 208 TYR A O 1
ATOM 1699 N N . GLN A 1 209 ? -20.293 10.288 15.932 1.00 87.81 209 GLN A N 1
ATOM 1700 C CA . GLN A 1 209 ? -21.199 9.709 16.938 1.00 87.81 209 GLN A CA 1
ATOM 1701 C C . GLN A 1 209 ? -22.543 9.235 16.368 1.00 87.81 209 GLN A C 1
ATOM 1703 O O . GLN A 1 209 ? -23.112 8.259 16.871 1.00 87.81 209 GLN A O 1
ATOM 1708 N N . SER A 1 210 ? -23.031 9.906 15.318 1.00 88.00 210 SER A N 1
ATOM 1709 C CA . SER A 1 210 ? -24.256 9.564 14.585 1.00 88.00 210 SER A CA 1
ATOM 1710 C C . SER A 1 210 ? -24.146 8.280 13.769 1.00 88.00 210 SER A C 1
ATOM 1712 O O . SER A 1 210 ? -25.168 7.699 13.402 1.00 88.00 210 SER A O 1
ATOM 1714 N N . ASP A 1 211 ? -22.927 7.832 13.478 1.00 90.81 211 ASP A N 1
ATOM 1715 C CA . ASP A 1 211 ? -22.690 6.747 12.545 1.00 90.81 211 ASP A CA 1
ATOM 1716 C C . ASP A 1 211 ? -22.665 5.401 13.280 1.00 90.81 211 ASP A C 1
ATOM 1718 O O . ASP A 1 211 ? -22.211 5.260 14.423 1.00 90.81 211 ASP A O 1
ATOM 1722 N N . SER A 1 212 ? -23.156 4.364 12.598 1.00 88.44 212 SER A N 1
ATOM 1723 C CA . SER A 1 212 ? -23.016 2.976 13.043 1.00 88.44 212 SER A CA 1
ATOM 1724 C C . SER A 1 212 ? -21.837 2.333 12.317 1.00 88.44 212 SER A C 1
ATOM 1726 O O . SER A 1 212 ? -22.009 1.599 11.343 1.00 88.44 212 SER A O 1
ATOM 1728 N N . ILE A 1 213 ? -20.622 2.638 12.772 1.00 93.56 213 ILE A N 1
ATOM 1729 C CA . ILE A 1 213 ? -19.392 2.154 12.138 1.00 93.56 213 ILE A CA 1
ATOM 1730 C C . ILE A 1 213 ? -19.265 0.640 12.348 1.00 93.56 213 ILE A C 1
ATOM 1732 O O . ILE A 1 213 ? -19.100 0.164 13.473 1.00 93.56 213 ILE A O 1
ATOM 1736 N N . LYS A 1 214 ? -19.351 -0.127 11.255 1.00 94.56 214 LYS A N 1
ATOM 1737 C CA . LYS A 1 214 ? -19.218 -1.599 11.256 1.00 94.56 214 LYS A CA 1
A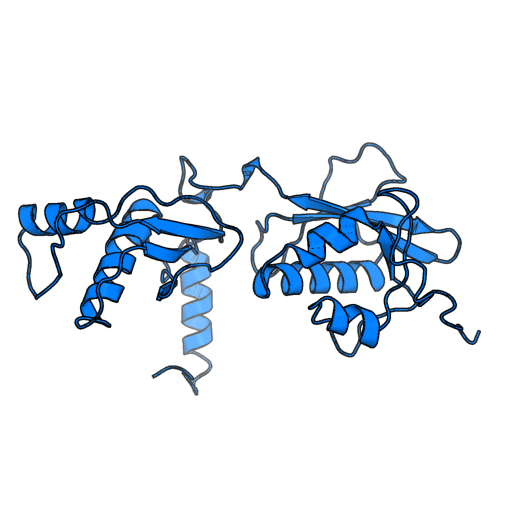TOM 1738 C C . LYS A 1 214 ? -17.803 -2.080 10.963 1.00 94.56 214 LYS A C 1
ATOM 1740 O O . LYS A 1 214 ? -17.422 -3.168 11.376 1.00 94.56 214 LYS A O 1
ATOM 1745 N N . ALA A 1 215 ? -17.046 -1.282 10.228 1.00 95.88 215 ALA A N 1
ATOM 1746 C CA . ALA A 1 215 ? -15.650 -1.521 9.927 1.00 95.88 215 ALA A CA 1
ATOM 1747 C C . ALA A 1 215 ? -15.009 -0.209 9.485 1.00 95.88 215 ALA A C 1
ATOM 1749 O O . ALA A 1 215 ? -15.689 0.661 8.933 1.00 95.88 215 ALA A O 1
ATOM 1750 N N . TYR A 1 216 ? -13.702 -0.102 9.663 1.00 96.00 216 TYR A N 1
ATOM 1751 C CA . TYR A 1 216 ? -12.921 1.005 9.130 1.00 96.00 216 TYR A CA 1
ATOM 1752 C C . TYR A 1 216 ? -11.582 0.505 8.588 1.00 96.00 216 TYR A C 1
ATOM 1754 O O . TYR A 1 216 ? -11.144 -0.612 8.879 1.00 96.00 216 TYR A O 1
ATOM 1762 N N . THR A 1 217 ? -10.950 1.332 7.762 1.00 94.94 217 THR A N 1
ATOM 1763 C CA . THR A 1 217 ? -9.609 1.066 7.247 1.00 94.94 217 THR A CA 1
ATOM 1764 C C . THR A 1 217 ? -8.601 1.825 8.101 1.00 94.94 217 THR A C 1
ATOM 1766 O O . THR A 1 217 ? -8.635 3.050 8.169 1.00 94.94 217 THR A O 1
ATOM 1769 N N . LEU A 1 218 ? -7.704 1.102 8.755 1.00 92.12 218 LEU A N 1
ATOM 1770 C CA . LEU A 1 218 ? -6.562 1.631 9.480 1.00 92.12 218 LEU A CA 1
ATOM 1771 C C . LEU A 1 218 ? -5.372 1.773 8.528 1.00 92.12 218 LEU A C 1
ATOM 1773 O O . LEU A 1 218 ? -4.865 0.775 8.022 1.00 92.12 218 LEU A O 1
ATOM 1777 N N . PHE A 1 219 ? -4.878 2.991 8.335 1.00 88.69 219 PHE A N 1
ATOM 1778 C CA . PHE A 1 219 ? -3.519 3.209 7.848 1.00 88.69 219 PHE A CA 1
ATOM 1779 C C . PHE A 1 219 ? -2.577 3.161 9.050 1.00 88.69 219 PHE A C 1
ATOM 1781 O O . PHE A 1 219 ? -2.525 4.096 9.855 1.00 88.69 219 PHE A O 1
ATOM 1788 N N . HIS A 1 220 ? -1.873 2.040 9.203 1.00 85.44 220 HIS A N 1
ATOM 1789 C CA . HIS A 1 220 ? -0.887 1.874 10.265 1.00 85.44 220 HIS A CA 1
ATOM 1790 C C . HIS A 1 220 ? 0.459 2.373 9.769 1.00 85.44 220 HIS A C 1
ATOM 1792 O O . HIS A 1 220 ? 0.933 1.891 8.745 1.00 85.44 220 HIS A O 1
ATOM 1798 N N . ASN A 1 221 ? 1.072 3.309 10.490 1.00 78.81 221 ASN A N 1
ATOM 1799 C CA . ASN A 1 221 ? 2.426 3.784 10.233 1.00 78.81 221 ASN A CA 1
ATOM 1800 C C . ASN A 1 221 ? 3.285 3.553 11.489 1.00 78.81 221 ASN A C 1
ATOM 1802 O O . ASN A 1 221 ? 3.212 4.353 12.424 1.00 78.81 221 ASN A O 1
ATOM 1806 N N . PRO A 1 222 ? 4.043 2.447 11.564 1.00 72.19 222 PRO A N 1
ATOM 1807 C CA . PRO A 1 222 ? 4.841 2.132 12.741 1.00 72.19 222 PRO A CA 1
ATOM 1808 C C . PRO A 1 222 ? 6.027 3.091 12.868 1.00 72.19 222 PRO A C 1
ATOM 1810 O O . PRO A 1 222 ? 6.657 3.454 11.877 1.00 72.19 222 PRO A O 1
ATOM 1813 N N . SER A 1 223 ? 6.349 3.484 14.102 1.00 64.75 223 SER A N 1
ATOM 1814 C CA . SER A 1 223 ? 7.488 4.365 14.376 1.00 64.75 223 SER A CA 1
ATOM 1815 C C . SER A 1 223 ? 8.817 3.629 14.210 1.00 64.75 223 SER A C 1
ATOM 1817 O O . SER A 1 223 ? 9.155 2.727 14.981 1.00 64.75 223 SER A O 1
ATOM 1819 N N . ASP A 1 224 ? 9.625 4.072 13.250 1.00 53.09 224 ASP A N 1
ATOM 1820 C CA . ASP A 1 224 ? 10.969 3.553 13.004 1.00 53.09 224 ASP A CA 1
ATOM 1821 C C . ASP A 1 224 ? 11.972 4.264 13.934 1.00 53.09 224 ASP A C 1
ATOM 1823 O O . ASP A 1 224 ? 12.697 5.177 13.546 1.00 53.09 224 ASP A O 1
ATOM 1827 N N . LYS A 1 225 ? 12.041 3.812 15.195 1.00 51.53 225 LYS A N 1
ATOM 1828 C CA . LYS A 1 225 ? 12.958 4.309 16.244 1.00 51.53 225 LYS A CA 1
ATOM 1829 C C . LYS A 1 225 ? 12.772 5.806 16.542 1.00 51.53 225 LYS A C 1
ATOM 1831 O O . LYS A 1 225 ? 13.321 6.667 15.860 1.00 51.53 225 LYS A O 1
ATOM 1836 N N . ALA A 1 226 ? 12.147 6.088 17.686 1.00 47.69 226 ALA A N 1
ATOM 1837 C CA . ALA A 1 226 ? 11.857 7.407 18.269 1.00 47.69 226 ALA A CA 1
ATOM 1838 C C . ALA A 1 226 ? 12.927 8.519 18.118 1.00 47.69 226 ALA A C 1
ATOM 1840 O O . ALA A 1 226 ? 12.601 9.693 18.219 1.00 47.69 226 ALA A O 1
ATOM 1841 N N . VAL A 1 227 ? 14.200 8.200 17.871 1.00 46.47 227 VAL A N 1
ATOM 1842 C CA . VAL A 1 227 ? 15.277 9.186 17.683 1.00 46.47 227 VAL A CA 1
ATOM 1843 C C . VAL A 1 227 ? 15.191 9.931 16.340 1.00 46.47 227 VAL A C 1
ATOM 1845 O O . VAL A 1 227 ? 15.550 11.104 16.296 1.00 46.47 227 VAL A O 1
ATOM 1848 N N . ARG A 1 228 ? 14.730 9.297 15.248 1.00 44.75 228 ARG A N 1
ATOM 1849 C CA . ARG A 1 228 ? 14.601 9.975 13.937 1.00 44.75 228 ARG A CA 1
ATOM 1850 C C . ARG A 1 228 ? 13.286 10.736 13.807 1.00 44.75 228 ARG A C 1
ATOM 1852 O O . ARG A 1 228 ? 13.333 11.895 13.414 1.00 44.75 228 ARG A O 1
ATOM 1859 N N . ASP A 1 229 ? 12.182 10.145 14.261 1.00 41.47 229 ASP A N 1
ATOM 1860 C CA . ASP A 1 229 ? 10.861 10.792 14.309 1.00 41.47 229 ASP A CA 1
ATOM 1861 C C . ASP A 1 229 ? 10.884 12.080 15.155 1.00 41.47 229 ASP A C 1
ATOM 1863 O O . ASP A 1 229 ? 10.288 13.089 14.785 1.00 41.47 229 ASP A O 1
ATOM 1867 N N . VAL A 1 230 ? 11.629 12.092 16.272 1.00 51.34 230 VAL A N 1
ATOM 1868 C CA . VAL A 1 230 ? 11.826 13.305 17.088 1.00 51.34 230 VAL A CA 1
ATOM 1869 C C . VAL A 1 230 ? 12.693 14.338 16.368 1.00 51.34 230 VAL A C 1
ATOM 1871 O O . VAL A 1 230 ? 12.448 15.531 16.525 1.00 51.34 230 VAL A O 1
ATOM 1874 N N . TYR A 1 231 ? 13.679 13.914 15.571 1.00 46.56 231 TYR A N 1
ATOM 1875 C CA . TYR A 1 231 ? 14.531 14.835 14.818 1.00 46.56 231 TYR A CA 1
ATOM 1876 C C . TYR A 1 231 ? 13.766 15.486 13.657 1.00 46.56 231 TYR A C 1
ATOM 1878 O O . TYR A 1 231 ? 13.833 16.701 13.524 1.00 46.56 231 TYR A O 1
ATOM 1886 N N . GLU A 1 232 ? 12.983 14.723 12.885 1.00 43.38 232 GLU A N 1
ATOM 1887 C CA . GLU A 1 232 ? 12.097 15.262 11.837 1.00 43.38 232 GLU A CA 1
ATOM 1888 C C . GLU A 1 232 ? 11.008 16.166 12.426 1.00 43.38 232 GLU A C 1
ATOM 1890 O O . GLU A 1 232 ? 10.856 17.297 11.976 1.00 43.38 232 GLU A O 1
ATOM 1895 N N . CYS A 1 233 ? 10.340 15.761 13.513 1.00 46.53 233 CYS A N 1
ATOM 1896 C CA . CYS A 1 233 ? 9.354 16.620 14.182 1.00 46.53 233 CYS A CA 1
ATOM 1897 C C . CYS A 1 233 ? 9.963 17.889 14.802 1.00 46.53 233 CYS A C 1
ATOM 1899 O O . CYS A 1 233 ? 9.291 18.919 14.886 1.00 46.53 233 CYS A O 1
ATOM 1901 N N . ALA A 1 234 ? 11.209 17.837 15.284 1.00 49.72 234 ALA A N 1
ATOM 1902 C CA . ALA A 1 234 ? 11.912 19.014 15.794 1.00 49.72 234 ALA A CA 1
ATOM 1903 C C . ALA A 1 234 ? 12.367 19.946 14.659 1.00 49.72 234 ALA A C 1
ATOM 1905 O O . ALA A 1 234 ? 12.364 21.163 14.843 1.00 49.72 234 ALA A O 1
ATOM 1906 N N . PHE A 1 235 ? 12.719 19.392 13.495 1.00 49.25 235 PHE A N 1
ATOM 1907 C CA . PHE A 1 235 ? 13.115 20.158 12.314 1.00 49.25 235 PHE A CA 1
ATOM 1908 C C . PHE A 1 235 ? 11.908 20.822 11.628 1.00 49.25 235 PHE A C 1
ATOM 1910 O O . PHE A 1 235 ? 11.977 22.012 11.325 1.00 49.25 235 PHE A O 1
ATOM 1917 N N . ASP A 1 236 ? 10.776 20.119 11.501 1.00 42.56 236 ASP A N 1
ATOM 1918 C CA . ASP A 1 236 ? 9.512 20.668 10.976 1.00 42.56 236 ASP A CA 1
ATOM 1919 C C . ASP A 1 236 ? 8.949 21.783 11.867 1.00 42.56 236 ASP A C 1
ATOM 1921 O O . ASP A 1 236 ? 8.420 22.780 11.379 1.00 42.56 236 ASP A O 1
ATOM 1925 N N . LYS A 1 237 ? 9.139 21.695 13.190 1.00 48.25 237 LYS A N 1
ATOM 1926 C CA . LYS A 1 237 ? 8.800 22.795 14.111 1.00 48.25 237 LYS A CA 1
ATOM 1927 C C . LYS A 1 237 ? 9.708 24.022 13.961 1.00 48.25 237 LYS A C 1
ATOM 1929 O O . LYS A 1 237 ? 9.316 25.111 14.375 1.00 48.25 237 LYS A O 1
ATOM 1934 N N . GLY A 1 238 ? 10.905 23.864 13.391 1.00 46.19 238 GLY A N 1
ATOM 1935 C CA . GLY A 1 238 ? 11.857 24.950 13.144 1.00 46.19 238 GLY A CA 1
ATOM 1936 C C . GLY A 1 238 ? 11.563 25.766 11.880 1.00 46.19 238 GLY A C 1
ATOM 1937 O O . GLY A 1 238 ? 11.987 26.918 11.796 1.00 46.19 238 GLY A O 1
ATOM 1938 N N . GLN A 1 239 ? 10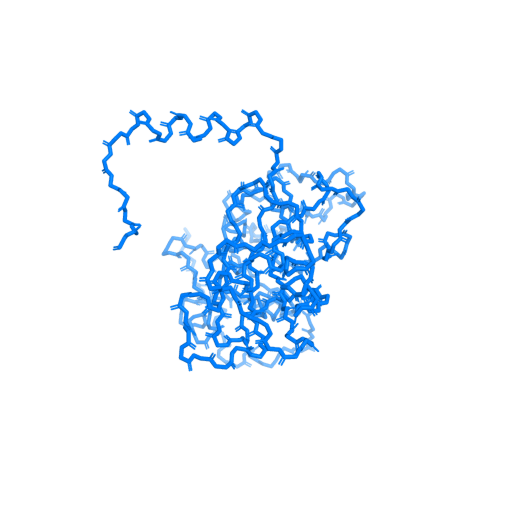.807 25.214 10.924 1.00 45.56 239 GLN A N 1
ATOM 1939 C CA . GLN A 1 239 ? 10.346 25.912 9.718 1.00 45.56 239 GLN A CA 1
ATOM 1940 C C . GLN A 1 239 ? 8.857 26.259 9.838 1.00 45.56 239 GLN A C 1
ATOM 1942 O O . GLN A 1 239 ? 7.977 25.673 9.219 1.00 45.56 239 GLN A O 1
ATOM 1947 N N . SER A 1 240 ? 8.574 27.232 10.698 1.00 46.31 240 SER A N 1
ATOM 1948 C CA . SER A 1 240 ? 7.235 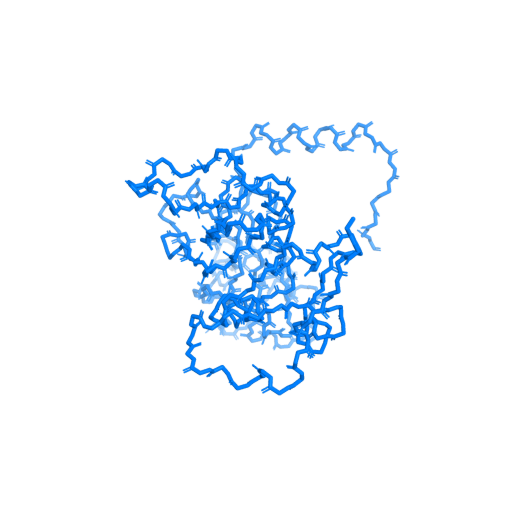27.766 10.943 1.00 46.31 240 SER A CA 1
ATOM 1949 C C . SER A 1 240 ? 6.570 28.338 9.677 1.00 46.31 240 SER A C 1
ATOM 1951 O O . SER A 1 240 ? 7.057 29.323 9.121 1.00 46.31 240 SER A O 1
ATOM 1953 N N . ASN A 1 241 ? 5.443 27.734 9.269 1.00 42.81 241 ASN A N 1
ATOM 1954 C CA . ASN A 1 241 ? 4.137 28.357 8.962 1.00 42.81 241 ASN A CA 1
ATOM 1955 C C . ASN A 1 241 ? 3.407 27.633 7.818 1.00 42.81 241 ASN A C 1
ATOM 1957 O O . ASN A 1 241 ? 3.544 28.017 6.660 1.00 42.81 241 ASN A O 1
ATOM 1961 N N . THR A 1 242 ? 2.607 26.614 8.156 1.00 36.12 242 THR A N 1
ATOM 1962 C CA . THR A 1 242 ? 1.224 26.346 7.684 1.00 36.12 242 THR A CA 1
ATOM 1963 C C . THR A 1 242 ? 0.869 24.881 7.951 1.00 36.12 242 THR A C 1
ATOM 1965 O O . THR A 1 242 ? 1.152 23.990 7.157 1.00 36.12 242 THR A O 1
ATOM 1968 N N . SER A 1 243 ? 0.207 24.608 9.078 1.00 34.53 243 SER A N 1
ATOM 1969 C CA . SER A 1 243 ? -0.555 23.367 9.225 1.00 34.53 243 SER A CA 1
ATOM 1970 C C . SER A 1 243 ? -1.827 23.498 8.384 1.00 34.53 243 SER A C 1
ATOM 1972 O O . SER A 1 243 ? -2.838 24.022 8.850 1.00 34.53 243 SER A O 1
ATOM 1974 N N . HIS A 1 244 ? -1.788 23.056 7.130 1.00 35.53 244 HIS A N 1
ATOM 1975 C CA . HIS A 1 244 ? -3.016 22.692 6.433 1.00 35.53 244 HIS A CA 1
ATOM 1976 C C . HIS A 1 244 ? -3.494 21.377 7.041 1.00 35.53 244 HIS A C 1
ATOM 1978 O O . HIS A 1 244 ? -2.988 20.334 6.650 1.00 35.53 244 HIS A O 1
ATOM 1984 N N . ASN A 1 245 ? -4.333 21.467 8.078 1.00 30.08 245 ASN A N 1
ATOM 1985 C CA . ASN A 1 245 ? -5.363 20.506 8.500 1.00 30.08 245 ASN A CA 1
ATOM 1986 C C . ASN A 1 245 ? -5.861 20.913 9.900 1.00 30.08 245 ASN A C 1
ATOM 1988 O O . ASN A 1 245 ? -5.362 20.434 10.919 1.00 30.08 245 ASN A O 1
ATOM 1992 N N . ALA A 1 246 ? -6.828 21.828 9.911 1.00 31.28 246 ALA A N 1
ATOM 1993 C CA . ALA A 1 246 ? -7.845 21.998 10.943 1.00 31.28 246 ALA A CA 1
ATOM 1994 C C . ALA A 1 246 ? -9.169 22.258 10.218 1.00 31.28 246 ALA A C 1
ATOM 1996 O O . ALA A 1 246 ? -9.123 22.994 9.202 1.00 31.28 246 ALA A O 1
#

Nearest PDB structures (foldseek):
  5mlw-assembly1_A  TM=3.374E-01  e=8.810E+00  Homo sapiens
  4rjf-assembly2_C  TM=3.143E-01  e=9.997E+00  Homo sapiens
  5yd8-assembly3_Z  TM=2.871E-01  e=9.997E+00  Homo sapiens

Mean predicted aligned error: 11.59 Å

Sequence (246 aa):
MTWKNSGANKNALQPSSPHSLMGLDHQTALEHGLRLPVDFNYQKVEFAYQAFVMLQSLNDYDQQQVIKEIQFISLHPTAASSVKQSRNPFRHMRRSDIPFRNYHYFIDYKIAANSQVHITDILFDQQLHGRKDRHTDERTMLYRVERIGSGAKYDGAKSRDEIQELIDEWGDAKPSIQVNTHHAAVNGMLNEFTKAQWLMGTHLDSAYQSDSIKAYTLFHNPSDKAVRDVYECAFDKGQSNTSHNA

Secondary structure (DSSP, 8-state):
---------TTTTS-SSTT-EEE--HHHHHHTT----TT--TTTEEEEHHHHHHHHHS-HHHHHHHHHHHHHHHH-TTSPPS-TT---TT-EEEE--SSSTT-SEEEEEEE-TTS-EEEEEEEE-GGGSS--SSGGG---EEEEEEB-SS-----S---HHHHHHHHHTBPPPEEESS--SSEEEEPPTT--HHHHHHHHHHHHHHHTTTS---EEEEEE---S-HHHHHHHHHHHTTS-------

pLDDT: mean 77.09, std 17.98, range [26.45, 96.19]